Protein AF-A0A0B7MIG1-F1 (afdb_monomer)

Secondary structure (DSSP, 8-state):
--PPPEEEEEEE---S--TTS-TTEEEEEEEETTS-EEEEEEEHHHHTT--TT-EEEEEEEE-SSSEEEEEEESS---S-S-TTS------EEEEE--SHHHHHHHHHHHHTT-EEEEE-SSHHHHHHHHHHHHHHHTTTS-HHHHHHHHTTEEEES-GGGGTT-SEEEE---S-HHHHHHHHHHHHHH-SSPEEEE--SSS-HHHHHTTSS-GGGEEE----

Radius of gyration: 19.1 Å; Cα contacts (8 Å, |Δi|>4): 422; chains: 1; bounding box: 36×43×64 Å

Structure (mmCIF, N/CA/C/O backbone):
data_AF-A0A0B7MIG1-F1
#
_entry.id   AF-A0A0B7MIG1-F1
#
loop_
_atom_site.group_PDB
_atom_site.id
_atom_site.type_symbol
_atom_site.label_atom_id
_atom_site.label_alt_id
_atom_site.label_comp_id
_atom_site.label_asym_id
_atom_site.label_entity_id
_atom_site.label_seq_id
_atom_site.pdbx_PDB_ins_code
_atom_site.Cartn_x
_atom_site.Cartn_y
_atom_site.Cartn_z
_atom_site.occupancy
_atom_site.B_iso_or_equiv
_atom_site.auth_seq_id
_atom_site.auth_comp_id
_atom_site.auth_asym_id
_atom_site.auth_atom_id
_atom_site.pdbx_PDB_model_num
ATOM 1 N N . MET A 1 1 ? 4.142 -16.518 39.815 1.00 41.78 1 MET A N 1
ATOM 2 C CA . MET A 1 1 ? 3.673 -15.418 38.949 1.00 41.78 1 MET A CA 1
ATOM 3 C C . MET A 1 1 ? 2.685 -16.019 37.977 1.00 41.78 1 MET A C 1
ATOM 5 O O . MET A 1 1 ? 3.054 -16.952 37.278 1.00 41.78 1 MET A O 1
ATOM 9 N N . THR A 1 2 ? 1.433 -15.579 38.005 1.00 41.66 2 THR A N 1
ATOM 10 C CA . THR A 1 2 ? 0.408 -16.024 37.056 1.00 41.66 2 THR A CA 1
ATOM 11 C C . THR A 1 2 ? 0.762 -15.415 35.704 1.00 41.66 2 THR A C 1
ATOM 13 O O . THR A 1 2 ? 0.744 -14.193 35.565 1.00 41.66 2 THR A O 1
ATOM 16 N N . TYR A 1 3 ? 1.194 -16.232 34.745 1.00 52.38 3 TYR A N 1
ATOM 17 C CA . TYR A 1 3 ? 1.408 -15.756 33.383 1.00 52.38 3 TYR A CA 1
ATOM 18 C C . TYR A 1 3 ? 0.041 -15.383 32.809 1.00 52.38 3 TYR A C 1
ATOM 20 O O . TYR A 1 3 ? -0.883 -16.191 32.861 1.00 52.38 3 TYR A O 1
ATOM 28 N N . LEU A 1 4 ? -0.103 -14.150 32.323 1.00 63.88 4 LEU A N 1
ATOM 29 C CA . LEU A 1 4 ? -1.275 -13.775 31.536 1.00 63.88 4 LEU A CA 1
ATOM 30 C C . LEU A 1 4 ? -1.267 -14.627 30.263 1.00 63.88 4 LEU A C 1
ATOM 32 O O . LEU A 1 4 ? -0.230 -14.713 29.599 1.00 63.88 4 LEU A O 1
ATOM 36 N N . SER A 1 5 ? -2.395 -15.263 29.960 1.00 77.94 5 SER A N 1
ATOM 37 C CA . SER A 1 5 ? -2.612 -15.904 28.667 1.00 77.94 5 SER A CA 1
ATOM 38 C C . SER A 1 5 ? -2.832 -14.813 27.625 1.00 77.94 5 SER A C 1
ATOM 40 O O . SER A 1 5 ? -3.540 -13.837 27.885 1.00 77.94 5 SER A O 1
ATOM 42 N N . TRP A 1 6 ? -2.182 -14.952 26.472 1.00 84.19 6 TRP A N 1
ATOM 43 C CA . TRP A 1 6 ? -2.303 -14.032 25.347 1.00 84.19 6 TRP A CA 1
ATOM 44 C C . TRP A 1 6 ? -2.820 -14.783 24.132 1.00 84.19 6 TRP A C 1
ATOM 46 O O . TRP A 1 6 ? -2.397 -15.904 23.870 1.00 84.19 6 TRP A O 1
ATOM 56 N N . LYS A 1 7 ? -3.683 -14.144 23.354 1.00 84.06 7 LYS A N 1
ATOM 57 C CA . LYS A 1 7 ? -4.227 -14.656 22.103 1.00 84.06 7 LYS A CA 1
ATOM 58 C C . LYS A 1 7 ? -3.750 -13.786 20.953 1.00 84.06 7 LYS A C 1
ATOM 60 O O . LYS A 1 7 ? -3.909 -12.568 20.997 1.00 84.06 7 LYS A O 1
ATOM 65 N N . LEU A 1 8 ? -3.173 -14.390 19.920 1.00 75.19 8 LEU A N 1
ATOM 66 C CA . LEU A 1 8 ? -2.775 -13.667 18.717 1.00 75.19 8 LEU A CA 1
ATOM 67 C C . LEU A 1 8 ? -4.024 -13.260 17.930 1.00 75.19 8 LEU A C 1
ATOM 69 O O . LEU A 1 8 ? -4.787 -14.125 17.515 1.00 75.19 8 LEU A O 1
ATOM 73 N N . ILE A 1 9 ? -4.243 -11.967 17.712 1.00 71.38 9 ILE A N 1
ATOM 74 C CA . ILE A 1 9 ? -5.429 -11.462 16.999 1.00 71.38 9 ILE A CA 1
ATOM 75 C C . ILE A 1 9 ? -5.116 -11.006 15.569 1.00 71.38 9 ILE A C 1
ATOM 77 O O . ILE A 1 9 ? -6.018 -10.944 14.738 1.00 71.38 9 ILE A O 1
ATOM 81 N N . SER A 1 10 ? -3.848 -10.734 15.253 1.00 60.59 10 SER A N 1
ATOM 82 C CA . SER A 1 10 ? -3.373 -10.490 13.885 1.00 60.59 10 SER A CA 1
ATOM 83 C C . SER A 1 10 ? -1.852 -10.621 13.796 1.00 60.59 10 SER A C 1
ATOM 85 O O . SER A 1 10 ? -1.153 -10.439 14.793 1.00 60.59 10 SER A O 1
ATOM 87 N N . TYR A 1 11 ? -1.321 -10.912 12.606 1.00 57.50 11 TYR A N 1
ATOM 88 C CA . TYR A 1 11 ? 0.100 -10.745 12.296 1.00 57.50 11 TYR A CA 1
ATOM 89 C C . TYR A 1 11 ? 0.320 -10.511 10.798 1.00 57.50 11 TYR A C 1
ATOM 91 O O . TYR A 1 11 ? -0.517 -10.869 9.975 1.00 57.50 11 TYR A O 1
ATOM 99 N N . SER A 1 12 ? 1.431 -9.861 10.457 1.00 53.19 12 SER A N 1
ATOM 100 C CA . SER A 1 12 ? 1.825 -9.523 9.090 1.00 53.19 12 SER A CA 1
ATOM 101 C C . SER A 1 12 ? 3.299 -9.852 8.888 1.00 53.19 12 SER A C 1
ATOM 103 O O . SER A 1 12 ? 4.151 -9.527 9.725 1.00 53.19 12 SER A O 1
ATOM 105 N N . TYR A 1 13 ? 3.610 -10.483 7.758 1.00 53.25 13 TYR A N 1
ATOM 106 C CA . TYR A 1 13 ? 4.983 -10.616 7.299 1.00 53.25 13 TYR A CA 1
ATOM 107 C C . TYR A 1 13 ? 5.453 -9.226 6.889 1.00 53.25 13 TYR A C 1
ATOM 109 O O . TYR A 1 13 ? 5.135 -8.741 5.806 1.00 53.25 13 TYR A O 1
ATOM 117 N N . VAL A 1 14 ? 6.201 -8.570 7.773 1.00 47.78 14 VAL A N 1
ATOM 118 C CA . VAL A 1 14 ? 6.925 -7.349 7.426 1.00 47.78 14 VAL A CA 1
ATOM 119 C C . VAL A 1 14 ? 7.972 -7.741 6.387 1.00 47.78 14 VAL A C 1
ATOM 121 O O . VAL A 1 14 ? 9.050 -8.245 6.701 1.00 47.78 14 VAL A O 1
ATOM 124 N N . GLY A 1 15 ? 7.598 -7.618 5.119 1.00 36.94 15 GLY A N 1
ATOM 125 C CA . GLY A 1 15 ? 8.456 -7.911 3.990 1.00 36.94 15 GLY A CA 1
ATOM 126 C C . GLY A 1 15 ? 9.412 -6.752 3.769 1.00 36.94 15 GLY A C 1
ATOM 127 O O . GLY A 1 15 ? 9.075 -5.867 3.002 1.00 36.94 15 GLY A O 1
ATOM 128 N N . VAL A 1 16 ? 10.560 -6.761 4.458 1.00 31.34 16 VAL A N 1
ATOM 129 C CA . VAL A 1 16 ? 11.925 -6.458 3.962 1.00 31.34 16 VAL A CA 1
ATOM 130 C C . VAL A 1 16 ? 12.889 -6.428 5.185 1.00 31.34 16 VAL A C 1
ATOM 132 O O . VAL A 1 16 ? 12.511 -5.974 6.263 1.00 31.34 16 VAL A O 1
ATOM 135 N N . PRO A 1 17 ? 14.136 -6.936 5.085 1.00 29.16 17 PRO A N 1
ATOM 136 C CA . PRO A 1 17 ? 15.123 -6.899 6.171 1.00 29.16 17 PRO A CA 1
ATOM 137 C C . PRO A 1 17 ? 15.515 -5.468 6.571 1.00 29.16 17 PRO A C 1
ATOM 139 O O . PRO A 1 17 ? 16.230 -4.802 5.824 1.00 29.16 17 PRO A O 1
ATOM 142 N N . LEU A 1 18 ? 15.166 -5.004 7.773 1.00 27.66 18 LEU A N 1
ATOM 143 C CA . LEU A 1 18 ? 15.829 -3.833 8.356 1.00 27.66 18 LEU A CA 1
ATOM 144 C C . LEU A 1 18 ? 16.930 -4.263 9.298 1.00 27.66 18 LEU A C 1
ATOM 146 O O . LEU A 1 18 ? 16.629 -4.760 10.368 1.00 27.66 18 LEU A O 1
ATOM 150 N N . LYS A 1 19 ? 18.191 -3.918 9.044 1.00 27.00 19 LYS A N 1
ATOM 151 C CA . LYS A 1 19 ? 19.129 -3.811 10.174 1.00 27.00 19 LYS A CA 1
ATOM 152 C C . LYS A 1 19 ? 18.739 -2.595 11.037 1.00 27.00 19 LYS A C 1
ATOM 154 O O . LYS A 1 19 ? 18.487 -1.530 10.477 1.00 27.00 19 LYS A O 1
ATOM 159 N N . PRO A 1 20 ? 18.693 -2.717 12.380 1.00 32.00 20 PRO A N 1
ATOM 160 C CA . PRO A 1 20 ? 19.222 -3.814 13.198 1.00 32.00 20 PRO A CA 1
ATOM 161 C C . PRO A 1 20 ? 18.183 -4.890 13.581 1.00 32.00 20 PRO A C 1
ATOM 163 O O . PRO A 1 20 ? 18.478 -5.739 14.416 1.00 32.00 20 PRO A O 1
ATOM 166 N N . PHE A 1 21 ? 16.975 -4.855 13.022 1.00 37.38 21 PHE A N 1
ATOM 167 C CA . PHE A 1 21 ? 15.905 -5.814 13.285 1.00 37.38 21 PHE A CA 1
ATOM 168 C C . PHE A 1 21 ? 16.152 -7.138 12.547 1.00 37.38 21 PHE A C 1
ATOM 170 O O . PHE A 1 21 ? 16.199 -7.241 11.324 1.00 37.38 21 PHE A O 1
ATOM 177 N N . ASN A 1 22 ? 16.381 -8.177 13.338 1.00 37.97 22 ASN A N 1
ATOM 178 C CA . ASN A 1 22 ? 16.709 -9.504 12.851 1.00 37.97 22 ASN A CA 1
ATOM 179 C C . ASN A 1 22 ? 15.585 -10.027 11.930 1.00 37.97 22 ASN A C 1
ATOM 181 O O . ASN A 1 22 ? 14.417 -9.996 12.310 1.00 37.97 22 ASN A O 1
ATOM 185 N N . THR A 1 23 ? 15.929 -10.541 10.745 1.00 48.03 23 THR A N 1
ATOM 186 C CA . THR A 1 23 ? 15.020 -11.104 9.711 1.00 48.03 23 THR A CA 1
ATOM 187 C C . THR A 1 23 ? 14.229 -12.338 10.157 1.00 48.03 23 THR A C 1
ATOM 189 O O . THR A 1 23 ? 13.547 -12.987 9.364 1.00 48.03 23 THR A O 1
ATOM 192 N N . GLU A 1 24 ? 14.366 -12.690 11.427 1.00 55.34 24 GLU A N 1
ATOM 193 C CA . GLU A 1 24 ? 13.816 -13.862 12.081 1.00 55.34 24 GLU A CA 1
ATOM 194 C C . GLU A 1 24 ? 12.461 -13.594 12.734 1.00 55.34 24 GLU A C 1
ATOM 196 O O . GLU A 1 24 ? 11.999 -14.473 13.445 1.00 55.34 24 GLU A O 1
ATOM 201 N N . TYR A 1 25 ? 11.824 -12.430 12.543 1.00 59.75 25 TYR A N 1
ATOM 202 C CA . TYR A 1 25 ? 10.573 -12.086 13.233 1.00 59.75 25 TYR A CA 1
ATOM 203 C C . TYR A 1 25 ? 9.520 -11.438 12.316 1.00 59.75 25 TYR A C 1
ATOM 205 O O . TYR A 1 25 ? 9.859 -10.682 11.409 1.00 59.75 25 TYR A O 1
ATOM 213 N N . VAL A 1 26 ? 8.239 -11.713 12.583 1.00 68.44 26 VAL A N 1
ATOM 214 C CA . VAL A 1 26 ? 7.056 -11.027 12.029 1.00 68.44 26 VAL A CA 1
ATOM 215 C C . VAL A 1 26 ? 6.379 -10.191 13.119 1.00 68.44 26 VAL A C 1
ATOM 217 O O . VAL A 1 26 ? 6.518 -10.498 14.306 1.00 68.44 26 VAL A O 1
ATOM 220 N N . LEU A 1 27 ? 5.646 -9.142 12.736 1.00 65.50 27 LEU A N 1
ATOM 221 C CA . LEU A 1 27 ? 4.901 -8.307 13.684 1.00 65.50 27 LEU A CA 1
ATOM 222 C C . LEU A 1 27 ? 3.455 -8.779 13.791 1.00 65.50 27 LEU A C 1
ATOM 224 O O . LEU A 1 27 ? 2.808 -9.035 12.780 1.00 65.50 27 LEU A O 1
ATOM 228 N N . GLY A 1 28 ? 2.939 -8.837 15.013 1.00 69.00 28 GLY A N 1
ATOM 229 C CA . GLY A 1 28 ? 1.540 -9.129 15.284 1.00 69.00 28 GLY A CA 1
ATOM 230 C C . GLY A 1 28 ? 0.984 -8.348 16.461 1.00 69.00 28 GLY A C 1
ATOM 231 O O . GLY A 1 28 ? 1.692 -7.581 17.115 1.00 69.00 28 GLY A O 1
ATOM 232 N N . ILE A 1 29 ? -0.301 -8.545 16.720 1.00 74.25 29 ILE A N 1
ATOM 233 C CA . ILE A 1 29 ? -1.005 -8.006 17.879 1.00 74.25 29 ILE A CA 1
ATOM 234 C C . ILE A 1 29 ? -1.515 -9.185 18.695 1.00 74.25 29 ILE A C 1
ATOM 236 O O . ILE A 1 29 ? -2.165 -10.079 18.151 1.00 74.25 29 ILE A O 1
ATOM 240 N N . ALA A 1 30 ? -1.228 -9.180 19.994 1.00 72.94 30 ALA A N 1
ATOM 241 C CA . ALA A 1 30 ? -1.772 -10.147 20.936 1.00 72.94 30 ALA A CA 1
ATOM 242 C C . ALA A 1 30 ? -2.637 -9.443 21.982 1.00 72.94 30 ALA A C 1
ATOM 244 O O . ALA A 1 30 ? -2.288 -8.356 22.444 1.00 72.94 30 ALA A O 1
ATOM 245 N N . GLU A 1 31 ? -3.734 -10.082 22.371 1.00 78.12 31 GLU A N 1
ATOM 246 C CA . GLU A 1 31 ? -4.661 -9.608 23.397 1.00 78.12 31 GLU A CA 1
ATOM 247 C C . GLU A 1 31 ? -4.676 -10.572 24.584 1.00 78.12 31 GLU A C 1
ATOM 249 O O . GLU A 1 31 ? -4.659 -11.785 24.388 1.00 78.12 31 GLU A O 1
ATOM 254 N N . ASN A 1 32 ? -4.674 -10.060 25.813 1.00 84.75 32 ASN A N 1
ATOM 255 C CA . ASN A 1 32 ? -4.816 -10.899 27.003 1.00 84.75 32 ASN A CA 1
ATOM 256 C C . ASN A 1 32 ? -6.277 -11.043 27.447 1.00 84.75 32 ASN A C 1
ATOM 258 O O . ASN A 1 32 ? -7.153 -10.297 27.019 1.00 84.75 32 ASN A O 1
ATOM 262 N N . ASP A 1 33 ? -6.528 -11.947 28.393 1.00 77.56 33 ASP A N 1
ATOM 263 C CA . ASP A 1 33 ? -7.872 -12.207 28.941 1.00 77.56 33 ASP A CA 1
ATOM 264 C C . ASP A 1 33 ? -8.523 -10.988 29.639 1.00 77.56 33 ASP A C 1
ATOM 266 O O . ASP A 1 33 ? -9.685 -11.040 30.041 1.00 77.56 33 ASP A O 1
ATOM 270 N N . GLN A 1 34 ? -7.784 -9.886 29.809 1.00 76.56 34 GLN A N 1
ATOM 271 C CA . GLN A 1 34 ? -8.264 -8.616 30.361 1.00 76.56 34 GLN A CA 1
ATOM 272 C C . GLN A 1 34 ? -8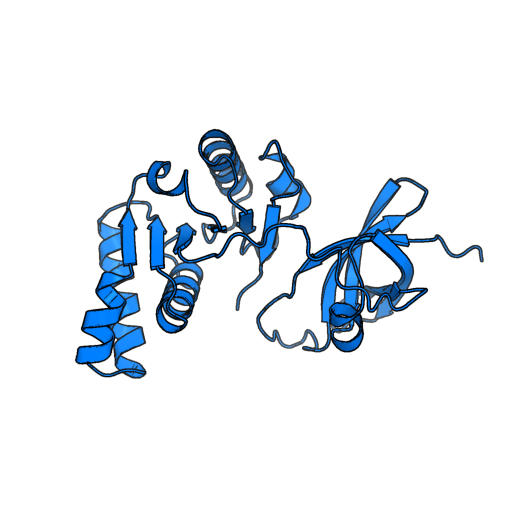.589 -7.580 29.267 1.00 76.56 34 GLN A C 1
ATOM 274 O O . GLN A 1 34 ? -8.878 -6.428 29.590 1.00 76.56 34 GLN A O 1
ATOM 279 N N . GLY A 1 35 ? -8.530 -7.963 27.985 1.00 69.81 35 GLY A N 1
ATOM 280 C CA . GLY A 1 35 ? -8.797 -7.090 26.839 1.00 69.81 35 GLY A CA 1
ATOM 281 C C . GLY A 1 35 ? -7.669 -6.102 26.528 1.00 69.81 35 GLY A C 1
ATOM 282 O O . GLY A 1 35 ? -7.886 -5.111 25.833 1.00 69.81 35 GLY A O 1
ATOM 283 N N . GLN A 1 36 ? -6.462 -6.312 27.066 1.00 69.50 36 GLN A N 1
ATOM 284 C CA . GLN A 1 36 ? -5.311 -5.470 26.739 1.00 69.50 36 GLN A CA 1
ATOM 285 C C . GLN A 1 36 ? -4.629 -6.001 25.483 1.00 69.50 36 GLN A C 1
ATOM 287 O O . GLN A 1 36 ? -4.155 -7.134 25.478 1.00 69.50 36 GLN A O 1
ATOM 292 N N . SER A 1 37 ? -4.524 -5.158 24.458 1.00 69.62 37 SER A N 1
ATOM 293 C CA . SER A 1 37 ? -3.808 -5.454 23.215 1.00 69.62 37 SER A CA 1
ATOM 294 C C . SER A 1 37 ? -2.393 -4.868 23.226 1.00 69.62 37 SER A C 1
ATOM 296 O O . SER A 1 37 ? -2.197 -3.709 23.597 1.00 69.62 37 SER A O 1
ATOM 298 N N . ILE A 1 38 ? -1.404 -5.645 22.780 1.00 67.38 38 ILE A N 1
ATOM 299 C CA . ILE A 1 38 ? -0.008 -5.208 22.632 1.00 67.38 38 ILE A CA 1
ATOM 300 C C . ILE A 1 38 ? 0.580 -5.658 21.295 1.00 67.38 38 ILE A C 1
ATOM 302 O O . ILE A 1 38 ? 0.227 -6.710 20.763 1.00 67.38 38 ILE A O 1
ATOM 306 N N . VAL A 1 39 ? 1.531 -4.879 20.778 1.00 69.31 39 VAL A N 1
ATOM 307 C CA . VAL A 1 39 ? 2.358 -5.297 19.639 1.00 69.31 39 VAL A CA 1
ATOM 308 C C . VAL A 1 39 ? 3.330 -6.370 20.109 1.00 69.31 39 VAL A C 1
ATOM 310 O O . VAL A 1 39 ? 4.008 -6.187 21.126 1.00 69.31 39 VAL A O 1
ATOM 313 N N . VAL A 1 40 ? 3.410 -7.459 19.351 1.00 68.69 40 VAL A N 1
ATOM 314 C CA . VAL A 1 40 ? 4.309 -8.586 19.582 1.00 68.69 40 VAL A CA 1
ATOM 315 C C . VAL A 1 40 ? 5.160 -8.875 18.351 1.00 68.69 40 VAL A C 1
ATOM 317 O O . VAL A 1 40 ? 4.757 -8.640 17.215 1.00 68.69 40 VAL A O 1
ATOM 320 N N . GLN A 1 41 ? 6.351 -9.407 18.585 1.00 75.38 41 GLN A N 1
ATOM 321 C CA . GLN A 1 41 ? 7.168 -10.061 17.576 1.00 75.38 41 GLN A CA 1
ATOM 322 C C . GLN A 1 41 ? 6.961 -11.566 17.696 1.00 75.38 41 GLN A C 1
ATOM 324 O O . GLN A 1 41 ? 6.927 -12.098 18.802 1.00 75.38 41 GLN A O 1
ATOM 329 N N . ILE A 1 42 ? 6.841 -12.254 16.569 1.00 75.06 42 ILE A N 1
ATOM 330 C CA . ILE A 1 42 ? 6.750 -13.714 16.499 1.00 75.06 42 ILE A CA 1
ATOM 331 C C . ILE A 1 42 ? 7.929 -14.187 15.669 1.00 75.06 42 ILE A C 1
ATOM 333 O O . ILE A 1 42 ? 8.180 -13.626 14.606 1.00 75.06 42 ILE A O 1
ATOM 337 N N . ARG A 1 43 ? 8.652 -15.216 16.113 1.00 71.81 43 ARG A N 1
ATOM 338 C CA . ARG A 1 43 ? 9.737 -15.758 15.293 1.00 71.81 43 ARG A CA 1
ATOM 339 C C . ARG A 1 43 ? 9.198 -16.312 13.974 1.00 71.81 43 ARG A C 1
ATOM 341 O O . ARG A 1 43 ? 8.185 -16.998 13.958 1.00 71.81 43 ARG A O 1
ATOM 348 N N . LYS A 1 44 ? 9.881 -16.047 12.869 1.00 67.00 44 LYS A N 1
ATOM 349 C CA . LYS A 1 44 ? 9.470 -16.410 11.513 1.00 67.00 44 LYS A CA 1
ATOM 350 C C . LYS A 1 44 ? 9.289 -17.923 11.345 1.00 67.00 44 LYS A C 1
ATOM 352 O O . LYS A 1 44 ? 8.321 -18.341 10.731 1.00 67.00 44 LYS A O 1
ATOM 357 N N . ASP A 1 45 ? 10.139 -18.738 11.972 1.00 66.50 45 ASP A N 1
ATOM 358 C CA . ASP A 1 45 ? 10.021 -20.207 11.994 1.00 66.50 45 ASP A CA 1
ATOM 359 C C . ASP A 1 45 ? 8.790 -20.728 12.760 1.00 66.50 45 ASP A C 1
ATOM 361 O O . ASP A 1 45 ? 8.417 -21.897 12.610 1.00 66.50 45 ASP A O 1
ATOM 365 N N . HIS A 1 46 ? 8.156 -19.869 13.564 1.00 68.88 46 HIS A N 1
ATOM 366 C CA . HIS A 1 46 ? 6.878 -20.123 14.228 1.00 68.88 46 HIS A CA 1
ATOM 367 C C . HIS A 1 46 ? 5.704 -19.436 13.517 1.00 68.88 46 HIS A C 1
ATOM 369 O O . HIS A 1 46 ? 4.612 -19.985 13.515 1.00 68.88 46 HIS A O 1
ATOM 375 N N . ALA A 1 47 ? 5.916 -18.271 12.896 1.00 65.25 47 ALA A N 1
ATOM 376 C CA . ALA A 1 47 ? 4.893 -17.501 12.184 1.00 65.25 47 ALA A CA 1
ATOM 377 C C . ALA A 1 47 ? 4.203 -18.301 11.070 1.00 65.25 47 ALA A C 1
ATOM 379 O O . ALA A 1 47 ? 3.000 -18.171 10.870 1.00 65.25 47 ALA A O 1
ATOM 380 N N . ASP A 1 48 ? 4.963 -19.166 10.394 1.00 62.72 48 ASP A N 1
ATOM 381 C CA . ASP A 1 48 ? 4.459 -20.057 9.341 1.00 62.72 48 ASP A CA 1
ATOM 382 C C . ASP A 1 48 ? 3.601 -21.220 9.889 1.00 62.72 48 ASP A C 1
ATOM 384 O O . ASP A 1 48 ? 3.047 -21.998 9.117 1.00 62.72 48 ASP A O 1
ATOM 388 N N . LYS A 1 49 ? 3.527 -21.384 11.217 1.00 66.81 49 LYS A N 1
ATOM 389 C CA . LYS A 1 49 ? 2.936 -22.541 11.917 1.00 66.81 49 LYS A CA 1
ATOM 390 C C . LYS A 1 49 ? 1.971 -22.131 13.033 1.00 66.81 49 LYS A C 1
ATOM 392 O O . LYS A 1 49 ? 1.805 -22.873 14.003 1.00 66.81 49 LYS A O 1
ATOM 397 N N . ILE A 1 50 ? 1.432 -20.917 12.961 1.00 68.94 50 ILE A N 1
ATOM 398 C CA . ILE A 1 50 ? 0.443 -20.423 13.915 1.00 68.94 50 ILE A CA 1
ATOM 399 C C . ILE A 1 50 ? -0.689 -19.729 13.171 1.00 68.94 50 ILE A C 1
ATOM 401 O O . ILE A 1 50 ? -0.464 -19.021 12.194 1.00 68.94 50 ILE A O 1
ATOM 405 N N . SER A 1 51 ? -1.907 -19.912 13.658 1.00 64.88 51 SER A N 1
ATOM 406 C CA . SER A 1 51 ? -3.110 -19.269 13.147 1.00 64.88 51 SER A CA 1
ATOM 407 C C . SER A 1 51 ? -3.470 -18.040 13.993 1.00 64.88 51 SER A C 1
ATOM 409 O O . SER A 1 51 ? -3.111 -17.925 15.172 1.00 64.88 51 SER A O 1
ATOM 411 N N . VAL A 1 52 ? -4.200 -17.089 13.401 1.00 67.19 52 VAL A N 1
ATOM 412 C CA . VAL A 1 52 ? -4.879 -16.055 14.195 1.00 67.19 52 VAL A CA 1
ATOM 413 C C . VAL A 1 52 ? -5.857 -16.757 15.133 1.00 67.19 52 VAL A C 1
ATOM 415 O O . VAL A 1 52 ? -6.669 -17.573 14.712 1.00 67.19 52 VAL A O 1
ATOM 418 N N . GLY A 1 53 ? -5.776 -16.426 16.414 1.00 66.62 53 GLY A N 1
ATOM 419 C CA . GLY A 1 53 ? -6.510 -17.073 17.487 1.00 66.62 53 GLY A CA 1
ATOM 420 C C . GLY A 1 53 ? -5.671 -18.024 18.334 1.00 66.62 53 GLY A C 1
ATOM 421 O O . GLY A 1 53 ? -6.165 -18.449 19.378 1.00 66.62 53 GLY A O 1
ATOM 422 N N . ALA A 1 54 ? -4.420 -18.300 17.947 1.00 78.56 54 ALA A N 1
ATOM 423 C CA . ALA A 1 54 ? -3.499 -19.097 18.745 1.00 78.56 54 ALA A CA 1
ATOM 424 C C . ALA A 1 54 ? -3.247 -18.453 20.117 1.00 78.56 54 ALA A C 1
ATOM 426 O O . ALA A 1 54 ? -2.931 -17.262 20.219 1.00 78.56 54 ALA A O 1
ATOM 427 N N . SER A 1 55 ? -3.363 -19.263 21.168 1.00 83.94 55 SER A N 1
ATOM 428 C CA . SER A 1 55 ? -2.970 -18.881 22.522 1.00 83.94 55 SER A CA 1
ATOM 429 C C . SER A 1 55 ? -1.458 -19.004 22.699 1.00 83.94 55 SER A C 1
ATOM 431 O O . SER A 1 55 ? -0.776 -19.785 22.030 1.00 83.94 55 SER A O 1
ATOM 433 N N . GLY A 1 56 ? -0.911 -18.218 23.613 1.00 86.44 56 GLY A N 1
ATOM 434 C CA . GLY A 1 56 ? 0.508 -18.205 23.888 1.00 86.44 56 GLY A CA 1
ATOM 435 C C . GLY A 1 56 ? 0.873 -17.337 25.075 1.00 86.44 56 GLY A C 1
ATOM 436 O O . GLY A 1 56 ? 0.037 -16.837 25.828 1.00 86.44 56 GLY A O 1
ATOM 437 N N . SER A 1 57 ? 2.176 -17.176 25.235 1.00 85.44 57 SER A N 1
ATOM 438 C CA . SER A 1 57 ? 2.769 -16.313 26.244 1.00 85.44 57 SER A CA 1
ATOM 439 C C . SER A 1 57 ? 3.459 -15.142 25.570 1.00 85.44 57 SER A C 1
ATOM 441 O O . SER A 1 57 ? 4.028 -15.282 24.487 1.00 85.44 57 SER A O 1
ATOM 443 N N . VAL A 1 58 ? 3.437 -13.990 26.233 1.00 82.50 58 VAL A N 1
ATOM 444 C CA . VAL A 1 58 ? 4.264 -12.853 25.845 1.00 82.50 58 VAL A CA 1
ATOM 445 C C . VAL A 1 58 ? 5.355 -12.654 26.880 1.00 82.50 58 VAL A C 1
ATOM 447 O O . VAL A 1 58 ? 5.079 -12.495 28.070 1.00 82.50 58 VAL A O 1
ATOM 450 N N . GLN A 1 59 ? 6.600 -12.633 26.413 1.00 82.38 59 GLN A N 1
ATOM 451 C CA . GLN A 1 59 ? 7.761 -12.309 27.226 1.00 82.38 59 GLN A CA 1
ATOM 452 C C . GLN A 1 59 ? 8.383 -11.002 26.751 1.00 82.38 59 GLN A C 1
ATOM 454 O O . GLN A 1 59 ? 8.676 -10.829 25.571 1.00 82.38 59 GLN A O 1
ATOM 459 N N . GLN A 1 60 ? 8.656 -10.098 27.688 1.00 77.88 60 GLN A N 1
ATOM 460 C CA . GLN A 1 60 ? 9.452 -8.920 27.386 1.00 77.88 60 GLN A CA 1
ATOM 461 C C . GLN A 1 60 ? 10.940 -9.300 27.356 1.00 77.88 60 GLN A C 1
ATOM 463 O O . GLN A 1 60 ? 11.496 -9.724 28.371 1.00 77.88 60 GLN A O 1
ATOM 468 N N . VAL A 1 61 ? 11.586 -9.149 26.201 1.00 72.62 61 VAL A N 1
ATOM 469 C CA . VAL A 1 61 ? 13.015 -9.439 25.999 1.00 72.62 61 VAL A CA 1
ATOM 470 C C . VAL A 1 61 ? 13.764 -8.177 25.573 1.00 72.62 61 VAL A C 1
ATOM 472 O O . VAL A 1 61 ? 13.160 -7.208 25.115 1.00 72.62 61 VAL A O 1
ATOM 475 N N . ASN A 1 62 ? 15.086 -8.160 25.741 1.00 65.69 62 ASN A N 1
ATOM 476 C CA . ASN A 1 62 ? 15.908 -7.035 25.295 1.00 65.69 62 ASN A CA 1
ATOM 477 C C . ASN A 1 62 ? 16.091 -7.107 23.774 1.00 65.69 62 ASN A C 1
ATOM 479 O O . ASN A 1 62 ? 16.674 -8.064 23.269 1.00 65.69 62 ASN A O 1
ATOM 483 N N . GLY A 1 63 ? 15.589 -6.107 23.055 1.00 54.34 63 GLY A N 1
ATOM 484 C CA . GLY A 1 63 ? 15.852 -5.918 21.633 1.00 54.34 63 GLY A CA 1
ATOM 485 C C . GLY A 1 63 ? 17.088 -5.042 21.375 1.00 54.34 63 GLY A C 1
ATOM 486 O O . GLY A 1 63 ? 17.733 -4.575 22.314 1.00 54.34 63 GLY A O 1
ATOM 487 N N . PRO A 1 64 ? 17.422 -4.778 20.096 1.00 44.16 64 PRO A N 1
ATOM 488 C CA . PRO A 1 64 ? 18.624 -4.026 19.708 1.00 44.16 64 PRO A CA 1
ATOM 489 C C . PRO A 1 64 ? 18.665 -2.562 20.173 1.00 44.16 64 PRO A C 1
ATOM 491 O O . PRO A 1 64 ? 19.737 -1.962 20.204 1.00 44.16 64 PRO A O 1
ATOM 494 N N . LYS A 1 65 ? 17.502 -1.970 20.470 1.00 42.00 65 LYS A N 1
ATOM 495 C CA . LYS A 1 65 ? 17.363 -0.581 20.938 1.00 42.00 65 LYS A CA 1
ATOM 496 C C . LYS A 1 65 ? 16.508 -0.479 22.198 1.00 42.00 65 LYS A C 1
ATOM 498 O O . LYS A 1 65 ? 16.885 0.238 23.112 1.00 42.00 65 LYS A O 1
ATOM 503 N N . ASP A 1 66 ? 15.425 -1.252 22.256 1.00 52.91 66 ASP A N 1
ATOM 504 C CA . ASP A 1 66 ? 14.453 -1.231 23.347 1.00 52.91 66 ASP A CA 1
ATOM 505 C C . ASP A 1 66 ? 13.985 -2.639 23.707 1.00 52.91 66 ASP A C 1
ATOM 507 O O . ASP A 1 66 ? 14.267 -3.617 23.008 1.00 52.91 66 ASP A O 1
ATOM 511 N N . LYS A 1 67 ? 13.231 -2.743 24.800 1.00 61.34 67 LYS A N 1
ATOM 512 C CA . LYS A 1 67 ? 12.533 -3.977 25.149 1.00 61.34 67 LYS A CA 1
ATOM 513 C C . LYS A 1 67 ? 11.427 -4.276 24.134 1.00 61.34 67 LYS A C 1
ATOM 515 O O . LYS A 1 67 ? 10.648 -3.393 23.790 1.00 61.34 67 LYS A O 1
ATOM 520 N N . ILE A 1 68 ? 11.327 -5.530 23.708 1.00 63.38 68 ILE A N 1
ATOM 521 C CA . ILE A 1 68 ? 10.314 -6.012 22.762 1.00 63.38 68 ILE A CA 1
ATOM 522 C C . ILE A 1 68 ? 9.454 -7.093 23.415 1.00 63.38 68 ILE A C 1
ATOM 524 O O . ILE A 1 68 ? 9.913 -7.804 24.308 1.00 63.38 68 ILE A O 1
ATOM 528 N N . ASN A 1 69 ? 8.215 -7.228 22.956 1.00 72.38 69 ASN A N 1
ATOM 529 C CA . ASN A 1 69 ? 7.303 -8.279 23.392 1.00 72.38 69 ASN A CA 1
ATOM 530 C C . ASN A 1 69 ? 7.413 -9.459 22.426 1.00 72.38 69 ASN A C 1
ATOM 532 O O . ASN A 1 69 ? 6.987 -9.353 21.281 1.00 72.38 69 ASN A O 1
ATOM 536 N N . LEU A 1 70 ? 7.994 -10.569 22.863 1.00 77.69 70 LEU A N 1
ATOM 537 C CA . LEU A 1 70 ? 8.086 -11.796 22.082 1.00 77.69 70 LEU A CA 1
ATOM 538 C C . LEU A 1 70 ? 6.876 -12.680 22.386 1.00 77.69 70 LEU A C 1
ATOM 540 O O . LEU A 1 70 ? 6.683 -13.068 23.538 1.00 77.69 70 LEU A O 1
ATOM 544 N N . PHE A 1 71 ? 6.083 -12.997 21.366 1.00 80.25 71 PHE A N 1
ATOM 545 C CA . PHE A 1 71 ? 4.992 -13.959 21.469 1.00 80.25 71 PHE A CA 1
ATOM 546 C C . PHE A 1 71 ? 5.501 -15.368 21.165 1.00 80.25 71 PHE A C 1
ATOM 548 O O . PHE A 1 71 ? 6.050 -15.633 20.092 1.00 80.25 71 PHE A O 1
ATOM 555 N N . THR A 1 72 ? 5.283 -16.271 22.116 1.00 83.56 72 THR A N 1
ATOM 556 C CA . THR A 1 72 ? 5.585 -17.695 21.987 1.00 83.56 72 THR A CA 1
ATOM 557 C C . THR A 1 72 ? 4.271 -18.471 22.059 1.00 83.56 72 THR A C 1
ATOM 559 O O . THR A 1 72 ? 3.629 -18.440 23.116 1.00 83.56 72 THR A O 1
ATOM 562 N N . PRO A 1 73 ? 3.858 -19.156 20.978 1.00 78.56 73 PRO A N 1
ATOM 563 C CA . PRO A 1 73 ? 2.622 -19.935 20.969 1.00 78.56 73 PRO A CA 1
ATOM 564 C C . PRO A 1 73 ? 2.701 -21.093 21.973 1.00 78.56 73 PRO A C 1
ATOM 566 O O . PRO A 1 73 ? 3.763 -21.696 22.138 1.00 78.56 73 PRO A O 1
ATOM 569 N N . SER A 1 74 ? 1.592 -21.400 22.652 1.00 77.88 74 SER A N 1
ATOM 570 C CA . SER A 1 74 ? 1.511 -22.542 23.578 1.00 77.88 74 SER A CA 1
ATOM 571 C C . SER A 1 74 ? 1.382 -23.877 22.843 1.00 77.88 74 SER A C 1
ATOM 573 O O . SER A 1 74 ? 1.856 -24.894 23.339 1.00 77.88 74 SER A O 1
ATOM 575 N N . GLU A 1 75 ? 0.784 -23.860 21.650 1.00 67.94 75 GLU A N 1
ATOM 576 C CA . GLU A 1 75 ? 0.658 -24.999 20.740 1.00 67.94 75 GLU A CA 1
ATOM 577 C C . GLU A 1 75 ? 0.976 -24.518 19.314 1.00 67.94 75 GLU A C 1
ATOM 579 O O . GLU A 1 75 ? 0.516 -23.453 18.901 1.00 67.94 75 GLU A O 1
ATOM 584 N N . MET A 1 76 ? 1.807 -25.261 18.571 1.00 57.09 76 MET A N 1
ATOM 585 C CA . MET A 1 76 ? 2.019 -24.992 17.144 1.00 57.09 76 MET A CA 1
ATOM 586 C C . MET A 1 76 ? 0.827 -25.551 16.374 1.00 57.09 76 MET A C 1
ATOM 588 O O . MET A 1 76 ? 0.695 -26.766 16.225 1.00 57.09 76 MET A O 1
ATOM 592 N N . ASP A 1 77 ? -0.032 -24.662 15.894 1.00 45.56 77 ASP A N 1
ATOM 593 C CA . ASP A 1 77 ? -1.155 -25.026 15.047 1.00 45.56 77 ASP A CA 1
ATOM 594 C C . ASP A 1 77 ? -0.694 -25.102 13.586 1.00 45.56 77 ASP A C 1
ATOM 596 O O . ASP A 1 77 ? -0.593 -24.104 12.877 1.00 45.56 77 ASP A O 1
ATOM 600 N N . THR A 1 78 ? -0.358 -26.317 13.144 1.00 44.12 78 THR A N 1
ATOM 601 C CA . THR A 1 78 ? -0.031 -26.593 11.731 1.00 44.12 78 THR A CA 1
ATOM 602 C C . THR A 1 78 ? -1.263 -26.658 10.834 1.00 44.12 78 THR A C 1
ATOM 604 O O . THR A 1 78 ? -1.111 -26.798 9.618 1.00 44.12 78 THR A O 1
ATOM 607 N N . SER A 1 79 ? -2.474 -26.566 11.399 1.00 40.81 79 SER A N 1
ATOM 608 C CA . SER A 1 79 ? -3.642 -26.326 10.572 1.00 40.81 79 SER A CA 1
ATOM 609 C C . SER A 1 79 ? -3.544 -24.887 10.074 1.00 40.81 79 SER A C 1
ATOM 611 O O . SER A 1 79 ? -3.600 -23.917 10.828 1.00 40.81 79 SER A O 1
ATOM 613 N N . LEU A 1 80 ? -3.300 -24.747 8.769 1.00 38.00 80 LEU A N 1
ATOM 614 C CA . LEU A 1 80 ? -3.547 -23.480 8.098 1.00 38.00 80 LEU A CA 1
ATOM 615 C C . LEU A 1 80 ? -4.970 -23.051 8.490 1.00 38.00 80 LEU A C 1
ATOM 617 O O . LEU A 1 80 ? -5.852 -23.919 8.481 1.00 38.00 80 LEU A O 1
ATOM 621 N N . PRO A 1 81 ? -5.208 -2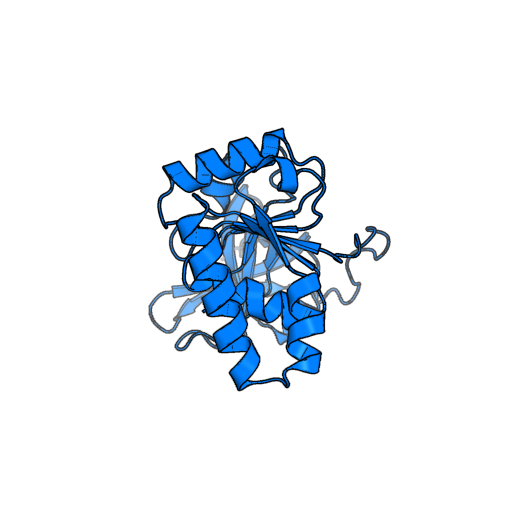1.772 8.848 1.00 36.81 81 PRO A N 1
ATOM 622 C CA . PRO A 1 81 ? -6.557 -21.296 9.128 1.00 36.81 81 PRO A CA 1
ATOM 623 C C . PRO A 1 81 ? -7.472 -21.778 8.006 1.00 36.81 81 PRO A C 1
ATOM 625 O O . PRO A 1 81 ? -7.095 -21.662 6.839 1.00 36.81 81 PRO A O 1
ATOM 628 N N . ASP A 1 82 ? -8.593 -22.394 8.391 1.00 33.31 82 ASP A N 1
ATOM 629 C CA . ASP A 1 82 ? -9.502 -23.152 7.529 1.00 33.31 82 ASP A CA 1
ATOM 630 C C . ASP A 1 82 ? -9.503 -22.598 6.092 1.00 33.31 82 ASP A C 1
ATOM 632 O O . ASP A 1 82 ? -10.010 -21.506 5.823 1.00 33.31 82 ASP A O 1
ATOM 636 N N . SER A 1 83 ? -8.871 -23.331 5.166 1.00 36.78 83 SER A N 1
ATOM 637 C CA . SER A 1 83 ? -8.576 -22.899 3.781 1.00 36.78 83 SER A CA 1
ATOM 638 C C . SER A 1 83 ? -9.811 -22.599 2.912 1.00 36.78 83 SER A C 1
ATOM 640 O O . SER A 1 83 ? -9.692 -22.298 1.728 1.00 36.78 83 SER A O 1
ATOM 642 N N . ASN A 1 84 ? -11.003 -22.662 3.509 1.00 33.59 84 ASN A N 1
ATOM 643 C CA . ASN A 1 84 ? -12.275 -22.255 2.928 1.00 33.59 84 ASN A CA 1
ATOM 644 C C . ASN A 1 84 ? -12.540 -20.745 3.014 1.00 33.59 84 ASN A C 1
ATOM 646 O O . ASN A 1 84 ? -13.591 -20.304 2.550 1.00 33.59 84 ASN A O 1
ATOM 650 N N . VAL A 1 85 ? -11.628 -19.938 3.569 1.00 34.06 85 VAL A N 1
ATOM 651 C CA . VAL A 1 85 ? -11.645 -18.493 3.302 1.00 34.06 85 VAL A CA 1
ATOM 652 C C . VAL A 1 85 ? -11.241 -18.306 1.838 1.00 34.06 85 VAL A C 1
ATOM 654 O O . VAL A 1 85 ? -10.099 -18.617 1.498 1.00 34.06 85 VAL A O 1
ATOM 657 N N . PRO A 1 86 ? -12.128 -17.819 0.950 1.00 33.75 86 PRO A N 1
ATOM 658 C CA . PRO A 1 86 ? -11.767 -17.597 -0.441 1.00 33.75 86 PRO A CA 1
ATOM 659 C C . PRO A 1 86 ? -10.608 -16.601 -0.484 1.00 33.75 86 PRO A C 1
ATOM 661 O O . PRO A 1 86 ? -10.781 -15.426 -0.150 1.00 33.75 86 PRO A O 1
ATOM 664 N N . ILE A 1 87 ? -9.417 -17.061 -0.868 1.00 36.19 87 ILE A N 1
ATOM 665 C CA . ILE A 1 87 ? -8.305 -16.163 -1.164 1.00 36.19 87 ILE A CA 1
ATOM 666 C C . ILE A 1 87 ? -8.715 -15.439 -2.439 1.00 36.19 87 ILE A C 1
ATOM 668 O O . ILE A 1 87 ? -8.714 -16.022 -3.522 1.00 36.19 87 ILE A O 1
ATOM 672 N N . LYS A 1 88 ? -9.146 -14.184 -2.303 1.00 45.72 88 LYS A N 1
ATOM 673 C CA . LYS A 1 88 ? -9.431 -13.343 -3.461 1.00 45.72 88 LYS A CA 1
ATOM 674 C C . LYS A 1 88 ? -8.116 -13.180 -4.214 1.00 45.72 88 LYS A C 1
ATOM 676 O O . LYS A 1 88 ? -7.171 -12.613 -3.672 1.00 45.72 88 LYS A O 1
ATOM 681 N N . GLU A 1 89 ? -8.045 -13.734 -5.419 1.00 54.44 89 GLU A N 1
ATOM 682 C CA . GLU A 1 89 ? -6.864 -13.630 -6.268 1.00 54.44 89 GLU A CA 1
ATOM 683 C C . GLU A 1 89 ? -6.555 -12.147 -6.500 1.00 54.44 89 GLU A C 1
ATOM 685 O O . GLU A 1 89 ? -7.406 -11.365 -6.936 1.00 54.44 89 GLU A O 1
ATOM 690 N N . ILE A 1 90 ? -5.356 -11.728 -6.100 1.00 69.81 90 ILE A N 1
ATOM 691 C CA . ILE A 1 90 ? -4.919 -10.342 -6.230 1.00 69.81 90 ILE A CA 1
ATOM 692 C C . ILE A 1 90 ? -4.241 -10.231 -7.588 1.00 69.81 90 ILE A C 1
ATOM 694 O O . ILE A 1 90 ? -3.059 -10.505 -7.711 1.00 69.81 90 ILE A O 1
ATOM 698 N N . GLU A 1 91 ? -4.980 -9.837 -8.619 1.00 77.88 91 GLU A N 1
ATOM 699 C CA . GLU A 1 91 ? -4.386 -9.551 -9.936 1.00 77.88 91 GLU A CA 1
ATOM 700 C C . GLU A 1 91 ? -3.940 -8.089 -10.075 1.00 77.88 91 GLU A C 1
ATOM 702 O O . GLU A 1 91 ? -3.103 -7.752 -10.916 1.00 77.88 91 GLU A O 1
ATOM 707 N N . VAL A 1 92 ? -4.534 -7.202 -9.271 1.00 85.06 92 VAL A N 1
ATOM 708 C CA . VAL A 1 92 ? -4.340 -5.754 -9.339 1.00 85.06 92 VAL A CA 1
ATOM 709 C C . VAL A 1 92 ? -4.147 -5.163 -7.947 1.00 85.06 92 VAL A C 1
ATOM 711 O O . VAL A 1 92 ? -4.875 -5.495 -7.010 1.00 85.06 92 VAL A O 1
ATOM 714 N N . VAL A 1 93 ? -3.172 -4.265 -7.822 1.00 88.00 93 VAL A N 1
ATOM 715 C CA . VAL A 1 93 ? -2.831 -3.571 -6.577 1.00 88.00 93 VAL A CA 1
ATOM 716 C C . VAL A 1 93 ? -2.983 -2.065 -6.773 1.00 88.00 93 VAL A C 1
ATOM 718 O O . VAL A 1 93 ? -2.408 -1.478 -7.690 1.00 88.00 93 VAL A O 1
ATOM 721 N N . GLY A 1 94 ? -3.757 -1.429 -5.898 1.00 96.06 94 GLY A N 1
ATOM 722 C CA . GLY A 1 94 ? -3.815 0.024 -5.784 1.00 96.06 94 GLY A CA 1
ATOM 723 C C . GLY A 1 94 ? -2.641 0.536 -4.962 1.00 96.06 94 GLY A C 1
ATOM 724 O O . GLY A 1 94 ? -2.358 0.003 -3.893 1.00 96.06 94 GLY A O 1
ATOM 725 N N . ILE A 1 95 ? -1.955 1.572 -5.428 1.00 97.69 95 ILE A N 1
ATOM 726 C CA . ILE A 1 95 ? -0.860 2.219 -4.699 1.00 97.69 95 ILE A CA 1
ATOM 727 C C . ILE A 1 95 ? -1.149 3.709 -4.647 1.00 97.69 95 ILE A C 1
ATOM 729 O O . ILE A 1 95 ? -1.392 4.337 -5.676 1.00 97.69 95 ILE A O 1
ATOM 733 N N . ILE A 1 96 ? -1.131 4.280 -3.446 1.00 98.38 96 ILE A N 1
ATOM 734 C CA . ILE A 1 96 ? -1.455 5.689 -3.230 1.00 98.38 96 ILE A CA 1
ATOM 735 C C . ILE A 1 96 ? -0.209 6.427 -2.773 1.00 98.38 96 ILE A C 1
ATOM 737 O O . ILE A 1 96 ? 0.313 6.163 -1.692 1.00 98.38 96 ILE A O 1
ATOM 741 N N . GLY A 1 97 ? 0.233 7.384 -3.583 1.00 97.25 97 GLY A N 1
ATOM 742 C CA . GLY A 1 97 ? 1.437 8.166 -3.338 1.00 97.25 97 GLY A CA 1
ATOM 743 C C . GLY A 1 97 ? 2.526 7.867 -4.362 1.00 97.25 97 GLY A C 1
ATOM 744 O O . GLY A 1 97 ? 2.948 6.731 -4.553 1.00 97.25 97 GLY A O 1
ATOM 745 N N . THR A 1 98 ? 3.023 8.924 -4.997 1.00 97.12 98 THR A N 1
ATOM 746 C CA . THR A 1 98 ? 4.066 8.879 -6.035 1.00 97.12 98 THR A CA 1
ATOM 747 C C . THR A 1 98 ? 5.464 9.196 -5.492 1.00 97.12 98 THR A C 1
ATOM 749 O O . THR A 1 98 ? 6.399 9.435 -6.255 1.00 97.12 98 THR A O 1
ATOM 752 N N . GLY A 1 99 ? 5.625 9.206 -4.164 1.00 94.38 99 GLY A N 1
ATOM 753 C CA . GLY A 1 99 ? 6.925 9.340 -3.507 1.00 94.38 99 GLY A CA 1
ATOM 754 C C . GLY A 1 99 ? 7.796 8.089 -3.669 1.00 94.38 99 GLY A C 1
ATOM 755 O O . GLY A 1 99 ? 7.353 7.059 -4.174 1.00 94.38 99 GLY A O 1
ATOM 756 N N . THR A 1 100 ? 9.041 8.150 -3.190 1.00 90.31 100 THR A N 1
ATOM 757 C CA . THR A 1 100 ? 10.050 7.088 -3.366 1.00 90.31 100 THR A CA 1
ATOM 758 C C . THR A 1 100 ? 9.538 5.679 -3.055 1.00 90.31 100 THR A C 1
ATOM 760 O O . THR A 1 100 ? 9.779 4.772 -3.855 1.00 90.31 100 THR A O 1
ATOM 763 N N . MET A 1 101 ? 8.820 5.516 -1.936 1.00 88.12 101 MET A N 1
ATOM 764 C CA . MET A 1 101 ? 8.277 4.227 -1.492 1.00 88.12 101 MET A CA 1
ATOM 765 C C . MET A 1 101 ? 7.183 3.715 -2.424 1.00 88.12 101 MET A C 1
ATOM 767 O O . MET A 1 101 ? 7.276 2.590 -2.903 1.00 88.12 101 MET A O 1
ATOM 771 N N . GLY A 1 102 ? 6.196 4.557 -2.748 1.00 92.25 102 GLY A N 1
ATOM 772 C CA . GLY A 1 102 ? 5.110 4.181 -3.652 1.00 92.25 102 GLY A CA 1
ATOM 773 C C . GLY A 1 102 ? 5.624 3.759 -5.028 1.00 92.25 102 GLY A C 1
ATOM 774 O O . GLY A 1 102 ? 5.197 2.737 -5.554 1.00 92.25 102 GLY A O 1
ATOM 775 N N . LEU A 1 103 ? 6.631 4.458 -5.569 1.00 93.69 103 LEU A N 1
ATOM 776 C CA . LEU A 1 103 ? 7.267 4.066 -6.833 1.00 93.69 103 LEU A CA 1
ATOM 777 C C . LEU A 1 103 ? 8.045 2.750 -6.731 1.00 93.69 103 LEU A C 1
ATOM 77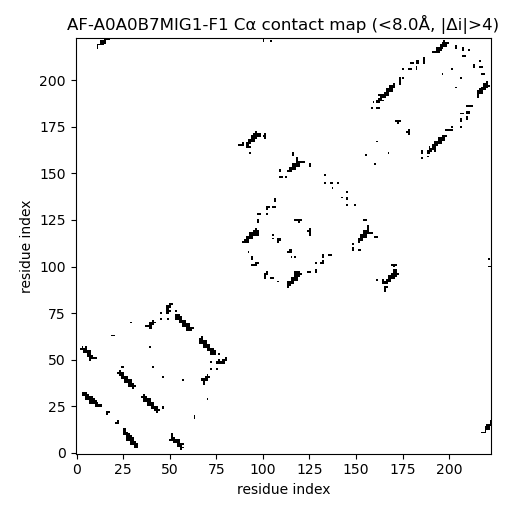9 O O . LEU A 1 103 ? 8.061 1.980 -7.685 1.00 93.69 103 LEU A O 1
ATOM 783 N N . GLY A 1 104 ? 8.714 2.497 -5.602 1.00 88.06 104 GLY A N 1
ATOM 784 C CA . GLY A 1 104 ? 9.420 1.235 -5.365 1.00 88.06 104 GLY A CA 1
ATOM 785 C C . GLY A 1 104 ? 8.458 0.051 -5.295 1.00 88.06 104 GLY A C 1
ATOM 786 O O . GLY A 1 104 ? 8.668 -0.954 -5.969 1.00 88.06 104 GLY A O 1
ATOM 787 N N . ILE A 1 105 ? 7.363 0.203 -4.550 1.00 85.44 105 ILE A N 1
ATOM 788 C CA . ILE A 1 105 ? 6.321 -0.821 -4.417 1.00 85.44 105 ILE A CA 1
ATOM 789 C C . ILE A 1 105 ? 5.630 -1.055 -5.765 1.00 85.44 105 ILE A C 1
ATOM 791 O O . ILE A 1 105 ? 5.449 -2.204 -6.157 1.00 85.44 105 ILE A O 1
ATOM 795 N N . ALA A 1 106 ? 5.317 0.009 -6.514 1.00 90.00 106 ALA A N 1
ATOM 796 C CA . ALA A 1 106 ? 4.729 -0.099 -7.850 1.00 90.00 106 ALA A CA 1
ATOM 797 C C . ALA A 1 106 ? 5.639 -0.865 -8.809 1.00 90.00 106 ALA A C 1
ATOM 799 O O . ALA A 1 106 ? 5.185 -1.773 -9.499 1.00 90.00 106 ALA A O 1
ATOM 800 N N . GLN A 1 107 ? 6.932 -0.544 -8.809 1.00 86.00 107 GLN A N 1
ATOM 801 C CA . GLN A 1 107 ? 7.919 -1.246 -9.617 1.00 86.00 107 GLN A CA 1
ATOM 802 C C . GLN A 1 107 ? 7.969 -2.743 -9.273 1.00 86.00 107 GLN A C 1
ATOM 804 O O . GLN A 1 107 ? 7.888 -3.573 -10.173 1.00 86.00 107 GLN A O 1
ATOM 809 N N . VAL A 1 108 ? 8.070 -3.097 -7.987 1.00 84.56 108 VAL A N 1
ATOM 810 C CA . VAL A 1 108 ? 8.124 -4.503 -7.555 1.00 84.56 108 VAL A CA 1
ATOM 811 C C . VAL A 1 108 ? 6.838 -5.241 -7.926 1.00 84.56 108 VAL A C 1
ATOM 813 O O . VAL A 1 108 ? 6.912 -6.345 -8.458 1.00 84.56 108 VAL A O 1
ATOM 816 N N . ALA A 1 109 ? 5.670 -4.633 -7.707 1.00 81.06 109 ALA A N 1
ATOM 817 C CA . ALA A 1 109 ? 4.387 -5.232 -8.068 1.00 81.06 109 ALA A CA 1
ATOM 818 C C . ALA A 1 109 ? 4.306 -5.541 -9.574 1.00 81.06 109 ALA A C 1
ATOM 820 O O . ALA A 1 109 ? 3.947 -6.653 -9.958 1.00 81.06 109 ALA A O 1
ATOM 821 N N . LEU A 1 110 ? 4.731 -4.600 -10.420 1.00 83.75 110 LEU A N 1
ATOM 822 C CA . LEU A 1 110 ? 4.790 -4.786 -11.870 1.00 83.75 110 LEU A CA 1
ATOM 823 C C . LEU A 1 110 ? 5.739 -5.921 -12.281 1.00 83.75 110 LEU A C 1
ATOM 825 O O . LEU A 1 110 ? 5.386 -6.747 -13.120 1.00 83.75 110 LEU A O 1
ATOM 829 N N . GLN A 1 111 ? 6.923 -5.996 -11.668 1.00 81.44 111 GLN A N 1
ATOM 830 C CA . GLN A 1 111 ? 7.904 -7.054 -11.946 1.00 81.44 111 GLN A CA 1
ATOM 831 C C . GLN A 1 111 ? 7.427 -8.445 -11.507 1.00 81.44 111 GLN A C 1
ATOM 833 O O . GLN A 1 111 ? 7.842 -9.443 -12.087 1.00 81.44 111 GLN A O 1
ATOM 838 N N . LEU A 1 112 ? 6.545 -8.516 -10.507 1.00 79.12 112 LEU A N 1
ATOM 839 C CA . LEU A 1 112 ? 5.891 -9.753 -10.073 1.00 79.12 112 LEU A CA 1
ATOM 840 C C . LEU A 1 112 ? 4.672 -10.125 -10.935 1.00 79.12 112 LEU A C 1
ATOM 842 O O . LEU A 1 112 ? 4.055 -11.160 -10.700 1.00 79.12 112 LEU A O 1
ATOM 846 N N . GLY A 1 113 ? 4.331 -9.307 -11.936 1.00 79.69 113 GLY A N 1
ATOM 847 C CA . GLY A 1 113 ? 3.241 -9.564 -12.875 1.00 79.69 113 GLY A CA 1
ATOM 848 C C . GLY A 1 113 ? 1.885 -8.989 -12.464 1.00 79.69 113 GLY A C 1
ATOM 849 O O . GLY A 1 113 ? 0.918 -9.174 -13.203 1.00 79.69 113 GLY A O 1
ATOM 850 N N . PHE A 1 114 ? 1.795 -8.262 -11.345 1.00 83.25 114 PHE A N 1
ATOM 851 C CA . PHE A 1 114 ? 0.556 -7.595 -10.946 1.00 83.25 114 PHE A CA 1
ATOM 852 C C . PHE A 1 114 ? 0.274 -6.377 -11.826 1.00 83.25 114 PHE A C 1
ATOM 854 O O . PHE A 1 114 ? 1.182 -5.649 -12.236 1.00 83.25 114 PHE A O 1
ATOM 861 N N . LYS A 1 115 ? -1.011 -6.098 -12.049 1.00 92.69 115 LYS A N 1
ATOM 862 C CA . LYS A 1 115 ? -1.451 -4.790 -12.543 1.00 92.69 115 LYS A CA 1
ATOM 863 C C . LYS A 1 115 ? -1.370 -3.774 -11.406 1.00 92.69 115 LYS A C 1
ATOM 865 O O . LYS A 1 115 ? -1.670 -4.094 -10.257 1.00 92.69 115 LYS A O 1
ATOM 870 N N . VAL A 1 116 ? -1.009 -2.535 -11.716 1.00 95.31 116 VAL A N 1
ATOM 871 C CA . VAL A 1 116 ? -0.907 -1.454 -10.730 1.00 95.31 116 VAL A CA 1
ATOM 872 C C . VAL A 1 116 ? -1.845 -0.318 -11.100 1.00 95.31 116 VAL A C 1
ATOM 874 O O . VAL A 1 116 ? -1.819 0.168 -12.226 1.00 95.31 116 VAL A O 1
ATOM 877 N N . VAL A 1 117 ? -2.635 0.150 -10.137 1.00 98.38 117 VAL A N 1
ATOM 878 C CA . VAL A 1 117 ? -3.322 1.444 -10.222 1.00 98.38 117 VAL A CA 1
ATOM 879 C C . VAL A 1 117 ? -2.584 2.412 -9.304 1.00 98.38 117 VAL A C 1
ATOM 881 O O . VAL A 1 117 ? -2.634 2.265 -8.086 1.00 98.38 117 VAL A O 1
ATOM 884 N N . LEU A 1 118 ? -1.868 3.378 -9.876 1.00 98.44 118 LEU A N 1
ATOM 885 C CA . LEU A 1 118 ? -1.077 4.358 -9.134 1.00 98.44 118 LEU A CA 1
ATOM 886 C C . LEU A 1 118 ? -1.844 5.678 -9.024 1.00 98.44 118 LEU A C 1
ATOM 888 O O . LEU A 1 118 ? -2.043 6.370 -10.024 1.00 98.44 118 LEU A O 1
ATOM 892 N N . LEU A 1 119 ? -2.246 6.029 -7.802 1.00 98.56 119 LEU A N 1
ATOM 893 C CA . LEU A 1 119 ? -2.911 7.291 -7.488 1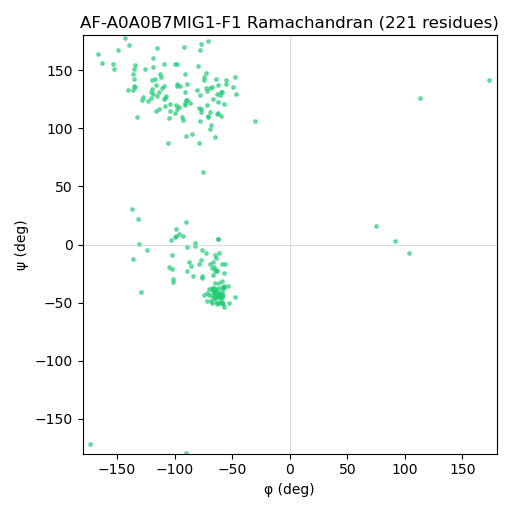.00 98.56 119 LEU A CA 1
ATOM 894 C C . LEU A 1 119 ? -1.892 8.363 -7.101 1.00 98.56 119 LEU A C 1
ATOM 896 O O . LEU A 1 119 ? -1.124 8.207 -6.144 1.00 98.56 119 LEU A O 1
ATOM 900 N N . GLY A 1 120 ? -1.919 9.461 -7.850 1.00 97.19 120 GLY A N 1
ATOM 901 C CA . GLY A 1 120 ? -1.126 10.663 -7.622 1.00 97.19 120 GLY A CA 1
ATOM 902 C C . GLY A 1 120 ? -1.998 11.866 -7.281 1.00 97.19 120 GLY A C 1
ATOM 903 O O . GLY A 1 120 ? -3.218 11.825 -7.396 1.00 97.19 120 GLY A O 1
ATOM 904 N N . ILE A 1 121 ? -1.350 12.943 -6.836 1.00 94.81 121 ILE A N 1
ATOM 905 C CA . ILE A 1 121 ? -2.024 14.190 -6.440 1.00 94.81 121 ILE A CA 1
ATOM 906 C C . ILE A 1 121 ? -2.290 15.146 -7.613 1.00 94.81 121 ILE A C 1
ATOM 908 O O . ILE A 1 121 ? -3.058 16.086 -7.443 1.00 94.81 121 ILE A O 1
ATOM 912 N N . ASN A 1 122 ? -1.591 14.954 -8.739 1.00 95.25 122 ASN A N 1
ATOM 913 C CA . ASN A 1 122 ? -1.749 15.693 -9.992 1.00 95.25 122 ASN A CA 1
ATOM 914 C C . ASN A 1 122 ? -1.022 14.982 -11.156 1.00 95.25 122 ASN A C 1
ATOM 916 O O . ASN A 1 122 ? -0.132 14.149 -10.933 1.00 95.25 122 ASN A O 1
ATOM 920 N N . ASP A 1 123 ? -1.354 15.365 -12.388 1.00 94.88 123 ASP A N 1
ATOM 921 C CA . ASP A 1 123 ? -0.727 14.891 -13.628 1.00 94.88 123 ASP A CA 1
ATOM 922 C C . ASP A 1 123 ? 0.805 15.047 -13.663 1.00 94.88 123 ASP A C 1
ATOM 924 O O . ASP A 1 123 ? 1.517 14.188 -14.195 1.00 94.88 123 ASP A O 1
ATOM 928 N N . GLU A 1 124 ? 1.354 16.119 -13.083 1.00 96.31 124 GLU A N 1
ATOM 929 C CA . GLU A 1 124 ? 2.804 16.356 -13.055 1.00 96.31 124 GLU A CA 1
ATOM 930 C C . GLU A 1 124 ? 3.530 15.286 -12.221 1.00 96.31 124 GLU A C 1
ATOM 932 O O . GLU A 1 124 ? 4.541 14.708 -12.649 1.00 96.31 124 GLU A O 1
ATOM 937 N N . ALA A 1 125 ? 2.984 14.970 -11.045 1.00 96.25 125 ALA A N 1
ATOM 938 C CA . ALA A 1 125 ? 3.498 13.939 -10.159 1.00 96.25 125 ALA A CA 1
ATOM 939 C C . ALA A 1 125 ? 3.371 12.544 -10.788 1.00 96.25 125 ALA A C 1
ATOM 941 O O . ALA A 1 125 ? 4.296 11.739 -10.670 1.00 96.25 125 ALA A O 1
ATOM 942 N N . LEU A 1 126 ? 2.269 12.265 -11.491 1.00 97.31 126 LEU A N 1
ATOM 943 C CA . LEU A 1 126 ? 2.054 11.005 -12.214 1.00 97.31 126 LEU A CA 1
ATOM 944 C C . LEU A 1 126 ? 3.009 10.847 -13.403 1.00 97.31 126 LEU A C 1
ATOM 946 O O . LEU A 1 126 ? 3.620 9.793 -13.576 1.00 97.31 126 LEU A O 1
ATOM 950 N N . THR A 1 127 ? 3.215 11.908 -14.183 1.00 95.50 127 THR A N 1
ATOM 951 C CA . THR A 1 127 ? 4.167 11.906 -15.303 1.00 95.50 127 THR A CA 1
ATOM 952 C C . THR A 1 127 ? 5.591 11.650 -14.808 1.00 95.50 127 THR A C 1
ATOM 954 O O . THR A 1 127 ? 6.338 10.856 -15.385 1.00 95.50 127 THR A O 1
ATOM 957 N N . THR A 1 128 ? 5.971 12.291 -13.701 1.00 97.12 128 THR A N 1
ATOM 958 C CA . THR A 1 128 ? 7.279 12.092 -13.062 1.00 97.12 128 THR A CA 1
ATOM 959 C C . THR A 1 128 ? 7.429 10.673 -12.511 1.00 97.12 128 THR A C 1
ATOM 961 O O . THR A 1 128 ? 8.490 10.057 -12.668 1.00 97.12 128 THR A O 1
ATOM 964 N N . ALA A 1 129 ? 6.369 10.130 -11.907 1.00 96.62 129 ALA A N 1
ATOM 965 C CA . ALA A 1 129 ? 6.312 8.758 -11.417 1.00 96.62 129 ALA A CA 1
ATOM 966 C C . ALA A 1 129 ? 6.545 7.736 -12.535 1.00 96.62 129 ALA A C 1
ATOM 968 O O . ALA A 1 129 ? 7.431 6.891 -12.401 1.00 96.62 129 ALA A O 1
ATOM 969 N N . CYS A 1 130 ? 5.816 7.862 -13.649 1.00 94.94 130 CYS A N 1
ATOM 970 C CA . CYS A 1 130 ? 5.913 6.963 -14.801 1.00 94.94 130 CYS A CA 1
ATOM 971 C C . CYS A 1 130 ? 7.341 6.905 -15.347 1.00 94.94 130 CYS A C 1
ATOM 973 O O . CYS A 1 130 ? 7.967 5.847 -15.352 1.00 94.94 130 CYS A O 1
ATOM 975 N N . ARG A 1 131 ? 7.923 8.074 -15.652 1.00 96.12 131 ARG A N 1
ATOM 976 C CA . ARG A 1 131 ? 9.311 8.185 -16.136 1.00 96.12 131 ARG A CA 1
ATOM 977 C C . ARG A 1 131 ? 10.323 7.588 -15.161 1.00 96.12 131 ARG A C 1
ATOM 979 O O . ARG A 1 131 ? 11.337 7.021 -15.565 1.00 96.12 131 ARG A O 1
ATOM 986 N N . THR A 1 132 ? 10.083 7.748 -13.860 1.00 96.62 132 THR A N 1
ATOM 987 C CA . THR A 1 132 ? 10.970 7.204 -12.827 1.00 96.62 132 THR A CA 1
ATOM 988 C C . THR A 1 132 ? 10.895 5.683 -12.776 1.00 96.62 132 THR A C 1
ATOM 990 O O . THR A 1 132 ? 11.942 5.041 -12.686 1.00 96.62 132 THR A O 1
ATOM 993 N N . ILE A 1 133 ? 9.691 5.110 -12.844 1.00 94.69 133 ILE A N 1
ATOM 994 C CA . ILE A 1 133 ? 9.477 3.659 -12.877 1.00 94.69 133 ILE A CA 1
ATOM 995 C C . ILE A 1 133 ? 10.111 3.071 -14.140 1.00 94.69 133 ILE A C 1
ATOM 997 O O . ILE A 1 133 ? 10.957 2.190 -14.016 1.00 94.69 133 ILE A O 1
ATOM 1001 N N . GLU A 1 134 ? 9.820 3.619 -15.322 1.00 95.00 134 GLU A N 1
ATOM 1002 C CA . GLU A 1 134 ? 10.411 3.189 -16.600 1.00 95.00 134 GLU A CA 1
ATOM 1003 C C . GLU A 1 134 ? 11.943 3.180 -16.544 1.00 95.00 134 GLU A C 1
ATOM 1005 O O . GLU A 1 134 ? 12.588 2.169 -16.820 1.00 95.00 134 GLU A O 1
ATOM 1010 N N . LYS A 1 135 ? 12.549 4.281 -16.083 1.00 95.88 135 LYS A N 1
ATOM 1011 C CA . LYS A 1 135 ? 14.007 4.387 -15.945 1.00 95.88 135 LYS A CA 1
ATOM 1012 C C . LYS A 1 135 ? 14.591 3.360 -14.972 1.00 95.88 135 LYS A C 1
ATOM 1014 O O . LYS A 1 135 ? 15.747 2.966 -15.131 1.00 95.88 135 LYS A O 1
ATOM 1019 N N . ARG A 1 136 ? 13.864 2.985 -13.916 1.00 92.75 136 ARG A N 1
ATOM 1020 C CA . ARG A 1 136 ? 14.313 1.958 -12.962 1.00 92.75 136 ARG A CA 1
ATOM 1021 C C . ARG A 1 136 ? 14.194 0.563 -13.566 1.00 92.75 136 ARG A C 1
ATOM 1023 O O . ARG A 1 136 ? 15.143 -0.205 -13.440 1.00 92.75 136 ARG A O 1
ATOM 1030 N N . LEU A 1 137 ? 13.087 0.278 -14.245 1.00 90.25 137 LEU A N 1
ATOM 1031 C CA . LEU A 1 137 ? 12.836 -0.990 -14.922 1.00 90.25 137 LEU A CA 1
ATOM 1032 C C . LEU A 1 137 ? 13.879 -1.249 -16.017 1.00 90.25 137 LEU A C 1
ATOM 1034 O O . LEU A 1 137 ? 14.508 -2.299 -15.999 1.00 90.25 137 LEU A O 1
ATOM 1038 N N . LEU A 1 138 ? 14.206 -0.255 -16.849 1.00 93.75 138 LEU A N 1
ATOM 1039 C CA . LEU A 1 138 ? 15.248 -0.354 -17.889 1.00 93.75 138 LEU A CA 1
ATOM 1040 C C . LEU A 1 138 ? 16.645 -0.754 -17.385 1.00 93.75 138 LEU A C 1
ATOM 1042 O O . LEU A 1 138 ? 17.500 -1.142 -18.174 1.00 93.75 138 LEU A O 1
ATOM 1046 N N . LYS A 1 139 ? 16.922 -0.646 -16.080 1.00 92.75 139 LYS A N 1
ATOM 1047 C CA . LYS A 1 139 ? 18.195 -1.115 -15.506 1.00 92.75 139 LYS A CA 1
ATOM 1048 C C . LYS A 1 139 ? 18.239 -2.627 -15.296 1.00 92.75 139 LYS A C 1
ATOM 1050 O O . LYS A 1 139 ? 19.317 -3.157 -15.044 1.00 92.75 139 LYS A O 1
ATOM 1055 N N . VAL A 1 140 ? 17.085 -3.285 -15.306 1.00 89.50 140 VAL A N 1
ATOM 1056 C CA . VAL A 1 140 ? 16.913 -4.687 -14.905 1.00 89.50 140 VAL A CA 1
ATOM 1057 C C . VAL A 1 140 ? 16.127 -5.515 -15.926 1.00 89.50 140 VAL A C 1
ATOM 1059 O O . VAL A 1 140 ? 15.931 -6.700 -15.684 1.00 89.50 140 VAL A O 1
ATOM 1062 N N . MET A 1 141 ? 15.693 -4.922 -17.045 1.00 91.06 141 MET A N 1
ATOM 1063 C CA . MET A 1 141 ? 14.977 -5.604 -18.131 1.00 91.06 141 MET A CA 1
ATOM 1064 C C . MET A 1 141 ? 15.258 -4.973 -19.501 1.00 91.06 141 MET A C 1
ATOM 1066 O O . MET A 1 141 ? 15.833 -3.887 -19.593 1.00 91.06 141 MET A O 1
ATOM 1070 N N . THR A 1 142 ? 14.860 -5.675 -20.559 1.00 94.06 142 THR A N 1
ATOM 1071 C CA . THR A 1 142 ? 14.946 -5.250 -21.964 1.00 94.06 142 THR A CA 1
ATOM 1072 C C . THR A 1 142 ? 13.839 -4.256 -22.344 1.00 94.06 142 THR A C 1
ATOM 1074 O O . THR A 1 142 ? 12.878 -4.070 -21.601 1.00 94.06 142 THR A O 1
ATOM 1077 N N . ASN A 1 143 ? 13.958 -3.608 -23.511 1.00 92.81 143 ASN A N 1
ATOM 1078 C CA . ASN A 1 143 ? 12.906 -2.705 -24.006 1.00 92.81 143 ASN A CA 1
ATOM 1079 C C . ASN A 1 143 ? 11.591 -3.451 -24.279 1.00 92.81 143 ASN A C 1
ATOM 1081 O O . ASN A 1 143 ? 10.539 -2.941 -23.922 1.00 92.81 143 ASN A O 1
ATOM 1085 N N . ASP A 1 144 ? 11.649 -4.667 -24.827 1.00 93.19 144 ASP A N 1
ATOM 1086 C CA . ASP A 1 144 ? 10.444 -5.455 -25.122 1.00 93.19 144 ASP A CA 1
ATOM 1087 C C . ASP A 1 144 ? 9.696 -5.842 -23.830 1.00 93.19 144 ASP A C 1
ATOM 1089 O O . ASP A 1 144 ? 8.472 -5.742 -23.753 1.00 93.19 144 ASP A O 1
ATOM 1093 N N . GLU A 1 145 ? 10.430 -6.226 -22.777 1.00 89.81 145 GLU A N 1
ATOM 1094 C CA . GLU A 1 145 ? 9.855 -6.505 -21.450 1.00 89.81 145 GLU A CA 1
ATOM 1095 C C . GLU A 1 145 ? 9.280 -5.244 -20.794 1.00 89.81 145 GLU A C 1
ATOM 1097 O O . GLU A 1 145 ? 8.234 -5.302 -20.142 1.00 89.81 145 GLU A O 1
ATOM 1102 N N . LEU A 1 146 ? 9.948 -4.097 -20.970 1.00 92.00 146 LEU A N 1
ATOM 1103 C CA . LEU A 1 146 ? 9.436 -2.816 -20.498 1.00 92.00 146 LEU A CA 1
ATOM 1104 C C . LEU A 1 146 ? 8.113 -2.481 -21.185 1.00 92.00 146 LEU A C 1
ATOM 1106 O O . LEU A 1 146 ? 7.156 -2.157 -20.484 1.00 92.00 146 LEU A O 1
ATOM 1110 N N . ASP A 1 147 ? 8.063 -2.569 -22.515 1.00 92.19 147 ASP A N 1
ATOM 1111 C CA . ASP A 1 147 ? 6.885 -2.249 -23.321 1.00 92.19 147 ASP A CA 1
ATOM 1112 C C . ASP A 1 147 ? 5.678 -3.098 -22.898 1.00 92.19 147 ASP A C 1
ATOM 1114 O O . ASP A 1 147 ? 4.562 -2.587 -22.821 1.00 92.19 147 ASP A O 1
ATOM 1118 N N . GLU A 1 148 ? 5.885 -4.367 -22.528 1.00 92.12 148 GLU A N 1
ATOM 1119 C CA . GLU A 1 148 ? 4.826 -5.193 -21.943 1.00 92.12 148 GLU A CA 1
ATOM 1120 C C . GLU A 1 148 ? 4.425 -4.704 -20.541 1.00 92.12 148 GLU A C 1
ATOM 1122 O O . GLU A 1 148 ? 3.238 -4.541 -20.243 1.00 92.12 148 GLU A O 1
ATOM 1127 N N . ILE A 1 149 ? 5.396 -4.460 -19.659 1.00 91.19 149 ILE A N 1
ATOM 1128 C CA . ILE A 1 149 ? 5.142 -4.102 -18.259 1.00 91.19 149 ILE A CA 1
ATOM 1129 C C . ILE A 1 149 ? 4.450 -2.743 -18.117 1.00 91.19 149 ILE A C 1
ATOM 1131 O O . ILE A 1 149 ? 3.567 -2.603 -17.268 1.00 91.19 149 ILE A O 1
ATOM 1135 N N . VAL A 1 150 ? 4.779 -1.748 -18.943 1.00 89.94 150 VAL A N 1
ATOM 1136 C CA . VAL A 1 150 ? 4.138 -0.423 -18.867 1.00 89.94 150 VAL A CA 1
ATOM 1137 C C . VAL A 1 150 ? 2.648 -0.473 -19.214 1.00 89.94 150 VAL A C 1
ATOM 1139 O O . VAL A 1 150 ? 1.884 0.357 -18.729 1.00 89.94 150 VAL A O 1
ATOM 1142 N N . THR A 1 151 ? 2.181 -1.486 -19.955 1.00 94.50 151 THR A N 1
ATOM 1143 C CA . THR A 1 151 ? 0.734 -1.687 -20.174 1.00 94.50 151 THR A CA 1
ATOM 1144 C C . THR A 1 151 ? -0.012 -2.126 -18.910 1.00 94.50 151 THR A C 1
ATOM 1146 O O . THR A 1 151 ? -1.237 -2.019 -18.843 1.00 94.50 151 THR A O 1
ATOM 1149 N N . LYS A 1 152 ? 0.712 -2.603 -17.887 1.00 95.38 152 LYS A N 1
ATOM 1150 C CA . LYS A 1 152 ? 0.151 -3.098 -16.622 1.00 95.38 152 LYS A CA 1
ATOM 1151 C C . LYS A 1 152 ? -0.009 -1.998 -15.568 1.00 95.38 152 LYS A C 1
ATOM 1153 O O . LYS A 1 152 ? -0.536 -2.292 -14.496 1.00 95.38 152 LYS A O 1
ATOM 1158 N N . ILE A 1 153 ? 0.392 -0.750 -15.839 1.00 96.56 153 ILE A N 1
ATOM 1159 C CA . ILE A 1 153 ? 0.202 0.386 -14.924 1.00 96.56 153 ILE A CA 1
ATOM 1160 C C . ILE A 1 153 ? -0.865 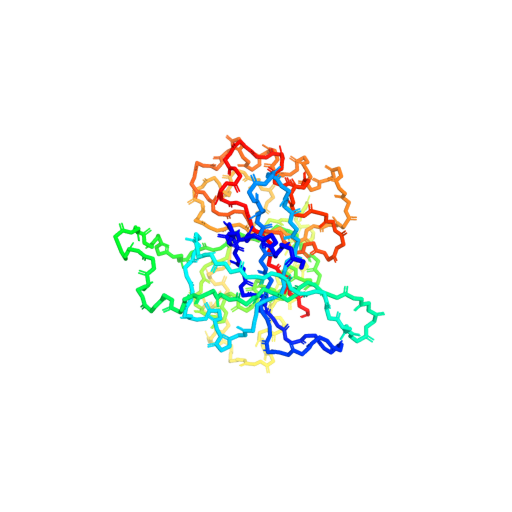1.367 -15.435 1.00 96.56 153 ILE A C 1
ATOM 1162 O O . ILE A 1 153 ? -0.785 1.897 -16.538 1.00 96.56 153 ILE A O 1
ATOM 1166 N N . LYS A 1 154 ? -1.862 1.653 -14.593 1.00 97.81 154 LYS A N 1
ATOM 1167 C CA . LYS A 1 154 ? -2.836 2.735 -14.769 1.00 97.81 154 LYS A CA 1
ATOM 1168 C C . LYS A 1 154 ? -2.470 3.885 -13.834 1.00 97.81 154 LYS A C 1
ATOM 1170 O O . LYS A 1 154 ? -2.451 3.710 -12.618 1.00 97.81 154 LYS A O 1
ATOM 1175 N N . LEU A 1 155 ? -2.222 5.064 -14.394 1.00 98.06 155 LEU A N 1
ATOM 1176 C CA . LEU A 1 155 ? -2.041 6.307 -13.642 1.00 98.06 155 LEU A CA 1
ATOM 1177 C C . LEU A 1 155 ? -3.401 6.980 -13.445 1.00 98.06 155 LEU A C 1
ATOM 1179 O O . LEU A 1 155 ? -4.213 6.998 -14.370 1.00 98.06 155 LEU A O 1
ATOM 1183 N N . THR A 1 156 ? -3.668 7.516 -12.258 1.00 98.19 156 THR A N 1
ATOM 1184 C CA . THR A 1 156 ? -4.935 8.205 -11.989 1.00 98.19 156 THR A CA 1
ATOM 1185 C C . THR A 1 156 ? -4.801 9.271 -10.908 1.00 98.19 156 THR A C 1
ATOM 1187 O O . THR A 1 156 ? -3.979 9.155 -10.002 1.00 98.19 156 THR A O 1
ATOM 1190 N N . GLU A 1 157 ? -5.634 10.305 -10.995 1.00 97.56 157 GLU A N 1
ATOM 1191 C CA . GLU A 1 157 ? -5.901 11.272 -9.919 1.00 97.56 157 GLU A CA 1
ATOM 1192 C C . GLU A 1 157 ? -7.241 10.989 -9.219 1.00 97.56 157 GLU A C 1
ATOM 1194 O O . GLU A 1 157 ? -7.580 11.582 -8.195 1.00 97.56 157 GLU A O 1
ATOM 1199 N N . ASN A 1 158 ? -8.041 10.079 -9.777 1.00 97.56 158 ASN A N 1
ATOM 1200 C CA . ASN A 1 158 ? -9.382 9.797 -9.308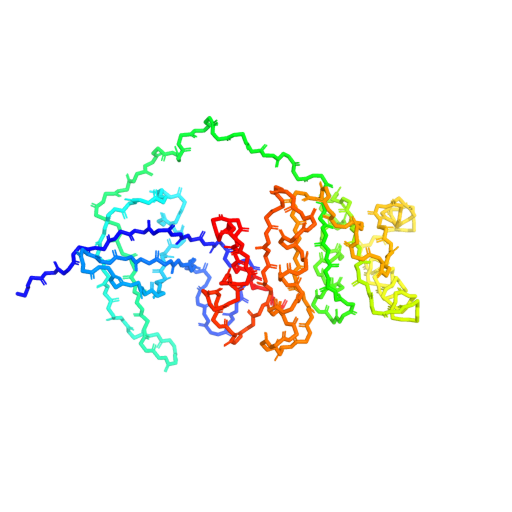 1.00 97.56 158 ASN A CA 1
ATOM 1201 C C . ASN A 1 158 ? -9.366 8.653 -8.293 1.00 97.56 158 ASN A C 1
ATOM 1203 O O . ASN A 1 158 ? -9.251 7.483 -8.653 1.00 97.56 158 ASN A O 1
ATOM 1207 N N . ILE A 1 159 ? -9.578 8.981 -7.018 1.00 97.19 159 ILE A N 1
ATOM 1208 C CA . ILE A 1 159 ? -9.655 7.987 -5.940 1.00 97.19 159 ILE A CA 1
ATOM 1209 C C . ILE A 1 159 ? -10.734 6.915 -6.176 1.00 97.19 159 ILE A C 1
ATOM 1211 O O . ILE A 1 159 ? -10.591 5.798 -5.689 1.00 97.19 159 ILE A O 1
ATOM 1215 N N . ASN A 1 160 ? -11.780 7.202 -6.962 1.00 97.50 160 ASN A N 1
ATOM 1216 C CA . ASN A 1 160 ? -12.830 6.225 -7.274 1.00 97.50 160 ASN A CA 1
ATOM 1217 C C . ASN A 1 160 ? -12.327 5.034 -8.101 1.00 97.50 160 ASN A C 1
ATOM 1219 O O . ASN A 1 160 ? -12.942 3.974 -8.055 1.00 97.50 160 ASN A O 1
ATOM 1223 N N . ASP A 1 161 ? -11.184 5.160 -8.781 1.00 97.56 161 ASP A N 1
ATOM 1224 C CA . ASP A 1 161 ? -10.538 4.031 -9.462 1.00 97.56 161 ASP A CA 1
ATOM 1225 C C . ASP A 1 161 ? -10.040 2.943 -8.489 1.00 97.56 161 ASP A C 1
ATOM 1227 O O . ASP A 1 161 ? -9.640 1.866 -8.927 1.00 97.56 161 ASP A O 1
ATOM 1231 N N . MET A 1 162 ? -10.073 3.208 -7.178 1.00 97.00 162 MET A N 1
ATOM 1232 C CA . MET A 1 162 ? -9.707 2.258 -6.126 1.00 97.00 162 MET A CA 1
ATOM 1233 C C . MET A 1 162 ? -10.871 1.370 -5.661 1.00 97.00 162 MET A C 1
ATOM 1235 O O . MET A 1 162 ? -10.628 0.369 -4.993 1.00 97.00 162 MET A O 1
ATOM 1239 N N . ALA A 1 163 ? -12.122 1.714 -5.990 1.00 94.94 163 ALA A N 1
ATOM 1240 C CA . ALA A 1 163 ? -13.320 1.148 -5.356 1.00 94.94 163 ALA A CA 1
ATOM 1241 C C . ALA A 1 163 ? -13.424 -0.389 -5.432 1.00 94.94 163 ALA A C 1
ATOM 1243 O O . ALA A 1 163 ? -13.847 -1.030 -4.464 1.00 94.94 163 ALA A O 1
ATOM 1244 N N . ASP A 1 164 ? -13.000 -0.975 -6.554 1.00 89.31 164 ASP A N 1
ATOM 1245 C CA . ASP A 1 164 ? -13.128 -2.411 -6.832 1.00 89.31 164 ASP A CA 1
ATOM 1246 C C . ASP A 1 164 ? -11.815 -3.193 -6.650 1.00 89.31 164 ASP A C 1
ATOM 1248 O O . ASP A 1 164 ? -11.763 -4.400 -6.907 1.00 89.31 164 ASP A O 1
ATOM 1252 N N . LEU A 1 165 ? -10.741 -2.535 -6.199 1.00 86.25 165 LEU A N 1
ATOM 1253 C CA . LEU A 1 165 ? -9.439 -3.186 -6.061 1.00 86.25 165 LEU A CA 1
ATOM 1254 C C . LEU A 1 165 ? -9.408 -4.121 -4.838 1.00 86.25 165 LEU A C 1
ATOM 1256 O O . LEU A 1 165 ? -9.951 -3.788 -3.784 1.00 86.25 165 LEU A O 1
ATOM 1260 N N . PRO A 1 166 ? -8.759 -5.295 -4.935 1.00 78.81 166 PRO A N 1
ATOM 1261 C CA . PRO A 1 166 ? -8.673 -6.247 -3.830 1.00 78.81 166 PRO A CA 1
ATOM 1262 C C . PRO A 1 166 ? -7.661 -5.819 -2.755 1.00 78.81 166 PRO A C 1
ATOM 1264 O O . PRO A 1 166 ? -7.835 -6.171 -1.590 1.00 78.81 166 PRO A O 1
ATOM 1267 N N . LEU A 1 167 ? -6.634 -5.046 -3.123 1.00 83.88 167 LEU A N 1
ATOM 1268 C CA . LEU A 1 167 ? -5.584 -4.559 -2.229 1.00 83.88 167 LEU A CA 1
ATOM 1269 C C . LEU A 1 167 ? -5.218 -3.116 -2.577 1.00 83.88 167 LEU A C 1
ATOM 1271 O O . LEU A 1 167 ? -4.980 -2.801 -3.743 1.00 83.88 167 LEU A O 1
ATOM 1275 N N . ILE A 1 168 ? -5.128 -2.262 -1.559 1.00 93.88 168 ILE A N 1
ATOM 1276 C CA . ILE A 1 168 ? -4.694 -0.869 -1.675 1.00 93.88 168 ILE A CA 1
ATOM 1277 C C . ILE A 1 168 ? -3.587 -0.609 -0.656 1.00 93.88 168 ILE A C 1
ATOM 1279 O O . ILE A 1 168 ? -3.792 -0.800 0.541 1.00 93.88 168 ILE A O 1
ATOM 1283 N N . ILE A 1 169 ? -2.434 -0.144 -1.128 1.00 92.31 169 ILE A N 1
ATOM 1284 C CA . ILE A 1 169 ? -1.258 0.183 -0.324 1.00 92.31 169 ILE A CA 1
ATOM 1285 C C . ILE A 1 169 ? -1.085 1.704 -0.273 1.00 92.31 169 ILE A C 1
ATOM 1287 O O . ILE A 1 169 ? -0.883 2.374 -1.285 1.00 92.31 169 ILE A O 1
ATOM 1291 N N . GLU A 1 170 ? -1.149 2.255 0.929 1.00 97.12 170 GLU A N 1
ATOM 1292 C CA . GLU A 1 170 ? -0.999 3.674 1.219 1.00 97.12 170 GLU A CA 1
ATOM 1293 C C . GLU A 1 170 ? 0.473 4.016 1.495 1.00 97.12 170 GLU A C 1
ATOM 1295 O O . GLU A 1 170 ? 1.114 3.415 2.359 1.00 97.12 170 GLU A O 1
ATOM 1300 N N . CYS A 1 171 ? 1.006 4.980 0.741 1.00 94.75 171 CYS A N 1
ATOM 1301 C CA . CYS A 1 171 ? 2.387 5.474 0.782 1.00 94.75 171 CYS A CA 1
ATOM 1302 C C . CYS A 1 171 ? 2.454 7.013 0.696 1.00 94.75 171 CYS A C 1
ATOM 1304 O O . CYS A 1 171 ? 3.405 7.576 0.142 1.00 94.75 171 CYS A O 1
ATOM 1306 N N . VAL A 1 172 ? 1.433 7.703 1.206 1.00 95.81 172 VAL A N 1
ATOM 1307 C CA . VAL A 1 172 ? 1.397 9.163 1.310 1.00 95.81 172 VAL A CA 1
ATOM 1308 C C . VAL A 1 172 ? 2.244 9.657 2.481 1.00 95.81 172 VAL A C 1
ATOM 1310 O O . VAL A 1 172 ? 2.756 8.880 3.291 1.00 95.81 172 VAL A O 1
ATOM 1313 N N . THR A 1 173 ? 2.397 10.979 2.553 1.00 92.50 173 THR A N 1
ATOM 1314 C CA . THR A 1 173 ? 3.153 11.688 3.587 1.00 92.50 173 THR A CA 1
ATOM 1315 C C . THR A 1 173 ? 2.801 11.198 4.991 1.00 92.50 173 THR A C 1
ATOM 1317 O O . THR A 1 173 ? 1.647 10.879 5.277 1.00 92.50 173 THR A O 1
ATOM 1320 N N . GLU A 1 174 ? 3.800 11.161 5.874 1.00 92.19 174 GLU A N 1
ATOM 1321 C CA . GLU A 1 174 ? 3.676 10.659 7.246 1.00 92.19 174 GLU A CA 1
ATOM 1322 C C . GLU A 1 174 ? 2.946 11.662 8.162 1.00 92.19 174 GLU A C 1
ATOM 1324 O O . GLU A 1 174 ? 3.497 12.193 9.121 1.00 92.19 174 GLU A O 1
ATOM 1329 N N . ASP A 1 175 ? 1.687 11.938 7.831 1.00 95.62 175 ASP A N 1
ATOM 1330 C CA . ASP A 1 175 ? 0.779 12.804 8.571 1.00 95.62 175 ASP A CA 1
ATOM 1331 C C . ASP A 1 175 ? -0.483 12.016 8.943 1.00 95.62 175 ASP A C 1
ATOM 1333 O O . ASP A 1 175 ? -1.178 11.454 8.088 1.00 95.62 175 ASP A O 1
ATOM 1337 N N . LYS A 1 176 ? -0.786 11.976 10.244 1.00 92.88 176 LYS A N 1
ATOM 1338 C CA . LYS A 1 176 ? -1.924 11.221 10.780 1.00 92.88 176 LYS A CA 1
ATOM 1339 C C . LYS A 1 176 ? -3.257 11.708 10.214 1.00 92.88 176 LYS A C 1
ATOM 1341 O O . LYS A 1 176 ? -4.107 10.882 9.894 1.00 92.88 176 LYS A O 1
ATOM 1346 N N . SER A 1 177 ? -3.448 13.022 10.098 1.00 96.56 177 SER A N 1
ATOM 1347 C CA . SER A 1 177 ? -4.704 13.603 9.621 1.00 96.56 177 SER A CA 1
ATOM 1348 C C . SER A 1 177 ? -4.936 13.257 8.156 1.00 96.56 177 SER A C 1
ATOM 1350 O O . SER A 1 177 ? -6.016 12.783 7.806 1.00 96.56 177 SER A O 1
ATOM 1352 N N . ILE A 1 178 ? -3.902 13.400 7.322 1.00 96.56 178 ILE A N 1
ATOM 1353 C CA . ILE A 1 178 ? -3.970 13.074 5.892 1.00 96.56 178 ILE A CA 1
ATOM 1354 C C . ILE A 1 178 ? -4.312 11.594 5.696 1.00 96.56 178 ILE A C 1
ATOM 1356 O O . ILE A 1 178 ? -5.253 11.271 4.972 1.00 96.56 178 ILE A O 1
ATOM 1360 N N . LYS A 1 179 ? -3.604 10.684 6.376 1.00 97.12 179 LYS A N 1
ATOM 1361 C CA . LYS A 1 179 ? -3.857 9.241 6.245 1.00 97.12 179 LYS A CA 1
ATOM 1362 C C . LYS A 1 179 ? -5.240 8.844 6.760 1.00 97.12 179 LYS A C 1
ATOM 1364 O O . LYS A 1 179 ? -5.929 8.073 6.101 1.00 97.12 179 LYS A O 1
ATOM 1369 N N . GLN A 1 180 ? -5.688 9.382 7.897 1.00 96.75 180 GLN A N 1
ATOM 1370 C CA . GLN A 1 180 ? -7.034 9.094 8.409 1.00 96.75 180 GLN A CA 1
ATOM 1371 C C . GLN A 1 180 ? -8.130 9.600 7.462 1.00 96.75 180 GLN A C 1
ATOM 1373 O O . GLN A 1 180 ? -9.109 8.892 7.232 1.00 96.75 180 GLN A O 1
ATOM 1378 N N . GLN A 1 181 ? -7.973 10.793 6.882 1.00 97.25 181 GLN A N 1
ATOM 1379 C CA . GLN A 1 181 ? -8.914 11.306 5.881 1.00 97.25 181 GLN A CA 1
ATOM 1380 C C . GLN A 1 181 ? -8.944 10.418 4.635 1.00 97.25 181 GLN A C 1
ATOM 1382 O O . GLN A 1 181 ? -10.028 10.049 4.180 1.00 97.25 181 GLN A O 1
ATOM 1387 N N . LEU A 1 182 ? -7.771 10.019 4.139 1.00 97.88 182 LEU A N 1
ATOM 1388 C CA . LEU A 1 182 ? -7.643 9.111 3.005 1.00 97.88 182 LEU A CA 1
ATOM 1389 C C . LEU A 1 182 ? -8.342 7.774 3.278 1.00 97.88 182 LEU A C 1
ATOM 1391 O O . LEU A 1 182 ? -9.191 7.352 2.498 1.00 97.88 182 LEU A O 1
ATOM 1395 N N . PHE A 1 183 ? -8.052 7.124 4.406 1.00 97.06 183 PHE A N 1
ATOM 1396 C CA . PHE A 1 183 ? -8.674 5.846 4.747 1.00 97.06 183 PHE A CA 1
ATOM 1397 C C . PHE A 1 183 ? -10.177 5.956 4.981 1.00 97.06 183 PHE A C 1
ATOM 1399 O O . PHE A 1 183 ? -10.914 5.054 4.592 1.00 97.06 183 PHE A O 1
ATOM 1406 N N . LYS A 1 184 ? -10.665 7.077 5.520 1.00 96.62 184 LYS A N 1
ATOM 1407 C CA . LYS A 1 184 ? -12.104 7.336 5.619 1.00 96.62 184 LYS A CA 1
ATOM 1408 C C . LYS A 1 184 ? -12.763 7.412 4.238 1.00 96.62 184 LYS A C 1
ATOM 1410 O O . LYS A 1 184 ? -13.835 6.842 4.042 1.00 96.62 184 LYS A O 1
ATOM 1415 N N . GLN A 1 185 ? -12.130 8.090 3.279 1.00 97.06 185 GLN A N 1
ATOM 1416 C CA . GLN A 1 185 ? -12.617 8.148 1.897 1.00 97.06 185 GLN A CA 1
ATOM 1417 C C . GLN A 1 185 ? -12.593 6.760 1.245 1.00 97.06 185 GLN A C 1
ATOM 1419 O O . GLN A 1 185 ? -13.618 6.308 0.736 1.00 97.06 185 GLN A O 1
ATOM 1424 N N . LEU A 1 186 ? -11.471 6.044 1.344 1.00 96.44 186 LEU A N 1
ATOM 1425 C CA . LEU A 1 186 ? -11.328 4.680 0.829 1.00 96.44 186 LEU A CA 1
ATOM 1426 C C . LEU A 1 186 ? -12.355 3.721 1.438 1.00 96.44 186 LEU A C 1
ATOM 1428 O O . LEU A 1 186 ? -12.982 2.960 0.709 1.00 96.44 186 LEU A O 1
ATOM 1432 N N . GLY A 1 187 ? -12.592 3.796 2.748 1.00 92.31 187 GLY A N 1
ATOM 1433 C CA . GLY A 1 187 ? -13.600 2.995 3.441 1.00 92.31 187 GLY A CA 1
ATOM 1434 C C . GLY A 1 187 ? -15.033 3.281 2.990 1.00 92.31 187 GLY A C 1
ATOM 1435 O O . GLY A 1 187 ? -15.890 2.415 3.139 1.00 92.31 187 GLY A O 1
ATOM 1436 N N . SER A 1 188 ? -15.300 4.463 2.421 1.00 94.44 188 SER A N 1
ATOM 1437 C CA . SER A 1 188 ? -16.620 4.804 1.876 1.00 94.44 188 SER A CA 1
ATOM 1438 C C . SER A 1 188 ? -16.842 4.308 0.445 1.00 94.44 188 SER A C 1
ATOM 1440 O O . SER A 1 188 ? -17.984 4.045 0.075 1.00 94.44 188 SER A O 1
ATOM 1442 N N . ILE A 1 189 ? -15.773 4.153 -0.344 1.00 95.62 189 ILE A N 1
ATOM 1443 C CA . ILE A 1 189 ? -15.863 3.732 -1.752 1.00 95.62 189 ILE A CA 1
ATOM 1444 C C . ILE A 1 189 ? -15.525 2.248 -1.960 1.00 95.62 189 ILE A C 1
ATOM 1446 O O . ILE A 1 189 ? -16.077 1.628 -2.864 1.00 95.62 189 ILE A O 1
ATOM 1450 N N . CYS A 1 190 ? -14.661 1.654 -1.127 1.00 88.50 190 CYS A N 1
ATOM 1451 C CA . CYS A 1 190 ? -14.186 0.282 -1.308 1.00 88.50 190 CYS A CA 1
ATOM 1452 C C . CYS A 1 190 ? -14.975 -0.706 -0.444 1.00 88.50 190 CYS A C 1
ATOM 1454 O O . CYS A 1 190 ? -14.883 -0.702 0.791 1.00 88.50 190 CYS A O 1
ATOM 1456 N N . ARG A 1 191 ? -15.687 -1.627 -1.098 1.00 79.25 191 ARG A N 1
ATOM 1457 C CA . ARG A 1 191 ? -16.500 -2.642 -0.407 1.00 79.25 19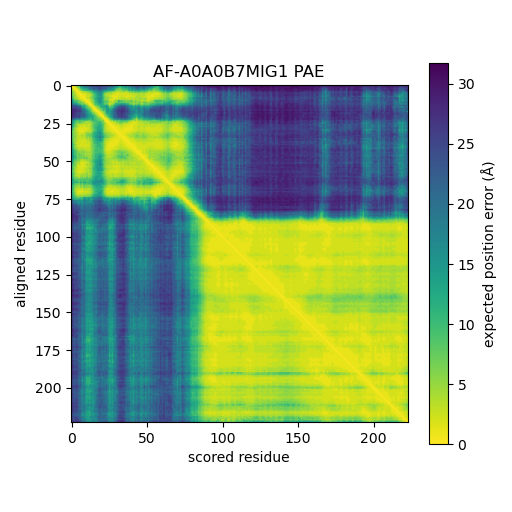1 ARG A CA 1
ATOM 1458 C C . ARG A 1 191 ? -15.649 -3.714 0.268 1.00 79.25 191 ARG A C 1
ATOM 1460 O O . ARG A 1 191 ? -15.818 -3.940 1.463 1.00 79.25 191 ARG A O 1
ATOM 1467 N N . ASP A 1 192 ? -14.689 -4.273 -0.471 1.00 75.88 192 ASP A N 1
ATOM 1468 C CA . ASP A 1 192 ? -13.968 -5.490 -0.060 1.00 75.88 192 ASP A CA 1
ATOM 1469 C C . ASP A 1 192 ? -12.442 -5.341 0.000 1.00 75.88 192 ASP A C 1
ATOM 1471 O O . ASP A 1 192 ? -11.763 -6.274 0.418 1.00 75.88 192 ASP A O 1
ATOM 1475 N N . ALA A 1 193 ? -11.886 -4.193 -0.404 1.00 79.12 193 ALA A N 1
ATOM 1476 C CA . ALA A 1 193 ? -10.439 -3.985 -0.446 1.00 79.12 193 ALA A CA 1
ATOM 1477 C C . ALA A 1 193 ? -9.760 -4.253 0.907 1.00 79.12 193 ALA A C 1
ATOM 1479 O O . ALA A 1 193 ? -10.252 -3.814 1.951 1.00 79.12 193 ALA A O 1
ATOM 1480 N N . VAL A 1 194 ? -8.604 -4.912 0.883 1.00 81.12 194 VAL A N 1
ATOM 1481 C CA . VAL A 1 194 ? -7.649 -4.869 1.991 1.00 81.12 194 VAL A CA 1
ATOM 1482 C C . VAL A 1 194 ? -6.899 -3.543 1.916 1.00 81.12 194 VAL A C 1
ATOM 1484 O O . VAL A 1 194 ? -6.359 -3.180 0.871 1.00 81.12 194 VAL A O 1
ATOM 1487 N N . PHE A 1 195 ? -6.862 -2.815 3.026 1.00 82.62 195 PHE A N 1
ATOM 1488 C CA . PHE A 1 195 ? -6.106 -1.581 3.175 1.00 82.62 195 PHE A CA 1
ATOM 1489 C C . PHE A 1 195 ? -4.793 -1.873 3.885 1.00 82.62 195 PHE A C 1
ATOM 1491 O O . PHE A 1 195 ? -4.787 -2.319 5.028 1.00 82.62 195 PHE A O 1
ATOM 1498 N N . ALA A 1 196 ? -3.682 -1.587 3.224 1.00 84.00 196 ALA A N 1
ATOM 1499 C CA . ALA A 1 196 ? -2.352 -1.661 3.794 1.00 84.00 196 ALA A CA 1
ATOM 1500 C C . ALA A 1 196 ? -1.768 -0.256 3.933 1.00 84.00 196 ALA A C 1
ATOM 1502 O O . ALA A 1 196 ? -1.841 0.537 2.999 1.00 84.00 196 ALA A O 1
ATOM 1503 N N . THR A 1 197 ? -1.155 0.062 5.069 1.00 87.50 197 THR A N 1
ATOM 1504 C CA . THR A 1 197 ? -0.368 1.296 5.230 1.00 87.50 197 THR A CA 1
ATOM 1505 C C . THR A 1 197 ? 1.119 0.985 5.325 1.00 87.50 197 THR A C 1
ATOM 1507 O O . THR A 1 197 ? 1.519 0.070 6.048 1.00 87.50 197 THR A O 1
ATOM 1510 N N . ASN A 1 198 ? 1.928 1.781 4.620 1.00 85.88 198 ASN A N 1
ATOM 1511 C CA . ASN A 1 198 ? 3.387 1.794 4.717 1.00 85.88 198 ASN A CA 1
ATOM 1512 C C . ASN A 1 198 ? 3.913 2.784 5.774 1.00 85.88 198 ASN A C 1
ATOM 1514 O O . ASN A 1 198 ? 5.068 3.211 5.726 1.00 85.88 198 ASN A O 1
ATOM 1518 N N . THR A 1 199 ? 3.070 3.210 6.721 1.00 81.56 199 THR A N 1
ATOM 1519 C CA . THR A 1 199 ? 3.510 4.080 7.819 1.00 81.56 199 THR A CA 1
ATOM 1520 C C . THR A 1 199 ? 4.674 3.459 8.595 1.00 81.56 199 THR A C 1
ATOM 1522 O O . THR A 1 199 ? 4.720 2.253 8.830 1.00 81.56 199 THR A O 1
ATOM 1525 N N . SER A 1 200 ? 5.624 4.304 8.991 1.00 77.3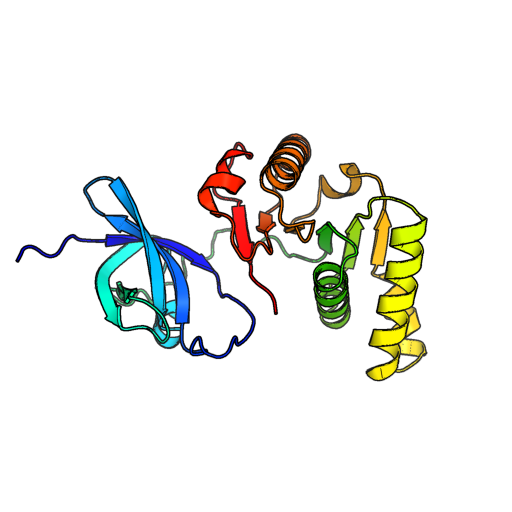1 200 SER A N 1
ATOM 1526 C CA . SER A 1 200 ? 6.817 3.912 9.750 1.00 77.31 200 SER A CA 1
ATOM 1527 C C . SER A 1 200 ? 6.713 4.239 11.236 1.00 77.31 200 SER A C 1
ATOM 1529 O O . SER A 1 200 ? 7.462 3.689 12.040 1.00 77.31 200 SER A O 1
ATOM 1531 N N . SER A 1 201 ? 5.837 5.176 11.602 1.00 76.81 201 SER A N 1
ATOM 1532 C CA . SER A 1 201 ? 5.795 5.749 12.952 1.00 76.81 201 SER A CA 1
ATOM 1533 C C . SER A 1 201 ? 4.396 5.902 13.544 1.00 76.81 201 SER A C 1
ATOM 1535 O O . SER A 1 201 ? 4.275 6.142 14.746 1.00 76.81 201 SER A O 1
ATOM 1537 N N . LEU A 1 202 ? 3.336 5.767 12.742 1.00 73.69 202 LEU A N 1
ATOM 1538 C CA . LEU A 1 202 ? 1.968 5.928 13.224 1.00 73.69 202 LEU A CA 1
ATOM 1539 C C . LEU A 1 202 ? 1.382 4.595 13.699 1.00 73.69 202 LEU A C 1
ATOM 1541 O O . LEU A 1 202 ? 1.659 3.528 13.154 1.00 73.69 202 LEU A O 1
ATOM 1545 N N . SER A 1 203 ? 0.526 4.676 14.718 1.00 80.38 203 SER A N 1
ATOM 1546 C CA . SER A 1 203 ? -0.236 3.533 15.229 1.00 80.38 203 SER A CA 1
ATOM 1547 C C . SER A 1 203 ? -1.166 2.980 14.145 1.00 80.38 203 SER A C 1
ATOM 1549 O O . SER A 1 203 ? -2.037 3.690 13.637 1.00 80.38 203 SER A O 1
ATOM 1551 N N . ILE A 1 204 ? -1.007 1.693 13.826 1.00 77.88 204 ILE A N 1
ATOM 1552 C CA . ILE A 1 204 ? -1.876 0.974 12.884 1.00 77.88 204 ILE A CA 1
ATOM 1553 C C . ILE A 1 204 ? -3.322 0.982 13.381 1.00 77.88 204 ILE A C 1
ATOM 1555 O O . ILE A 1 204 ? -4.222 1.280 12.604 1.00 77.88 204 ILE A O 1
ATOM 1559 N N . SER A 1 205 ? -3.547 0.743 14.677 1.00 71.88 205 SER A N 1
ATOM 1560 C CA . SER A 1 205 ? -4.885 0.766 15.280 1.00 71.88 205 SER A CA 1
ATOM 1561 C C . SER A 1 205 ? -5.543 2.146 15.177 1.00 71.88 205 SER A C 1
ATOM 1563 O O . SER A 1 205 ? -6.738 2.255 14.903 1.00 71.88 205 SER A O 1
ATOM 1565 N N . ASP A 1 206 ? -4.761 3.219 15.326 1.00 75.69 206 ASP A N 1
ATOM 1566 C CA . ASP A 1 206 ? -5.270 4.587 15.199 1.00 75.69 206 ASP A CA 1
ATOM 1567 C C . ASP A 1 206 ? -5.687 4.905 13.760 1.00 75.69 206 ASP A C 1
ATOM 1569 O O . ASP A 1 206 ? -6.683 5.598 13.545 1.00 75.69 206 ASP A O 1
ATOM 1573 N N . LEU A 1 207 ? -4.930 4.432 12.767 1.00 78.88 207 LEU A N 1
ATOM 1574 C CA . LEU A 1 207 ? -5.275 4.604 11.355 1.00 78.88 207 LEU A CA 1
ATOM 1575 C C . LEU A 1 207 ? -6.463 3.718 10.960 1.00 78.88 207 LEU A C 1
ATOM 1577 O O . LEU A 1 207 ? -7.383 4.200 10.300 1.00 78.88 207 LEU A O 1
ATOM 1581 N N . ALA A 1 208 ? -6.497 2.470 11.435 1.00 76.94 208 ALA A N 1
ATOM 1582 C CA . ALA A 1 208 ? -7.594 1.533 11.212 1.00 76.94 208 ALA A CA 1
ATOM 1583 C C . ALA A 1 208 ? -8.930 2.068 11.748 1.00 76.94 208 ALA A C 1
ATOM 1585 O O . ALA A 1 208 ? -9.970 1.824 11.147 1.00 76.94 208 ALA A O 1
ATOM 1586 N N . SER A 1 209 ? -8.923 2.871 12.820 1.00 81.88 209 SER A N 1
ATOM 1587 C CA . SER A 1 209 ? -10.145 3.499 13.351 1.00 81.88 209 SER A CA 1
ATOM 1588 C C . SER A 1 209 ? -10.891 4.395 12.346 1.00 81.88 209 SER A C 1
ATOM 1590 O O . SER A 1 209 ? -12.071 4.686 12.542 1.00 81.88 209 SER A O 1
ATOM 1592 N N . ALA A 1 210 ? -10.235 4.810 11.255 1.00 85.69 210 ALA A N 1
ATOM 1593 C CA . ALA A 1 210 ? -10.853 5.582 10.180 1.00 85.69 210 ALA A CA 1
ATOM 1594 C C . ALA A 1 210 ? -11.735 4.741 9.235 1.00 85.69 210 ALA A C 1
ATOM 1596 O O . ALA A 1 210 ? -12.495 5.319 8.455 1.00 85.69 210 ALA A O 1
ATOM 1597 N N . VAL A 1 211 ? -11.658 3.404 9.296 1.00 79.56 211 VAL A N 1
ATOM 1598 C CA . VAL A 1 211 ? -12.467 2.485 8.481 1.00 79.56 211 VAL A CA 1
ATOM 1599 C C . VAL A 1 211 ? -13.473 1.712 9.336 1.00 79.56 211 VAL A C 1
ATOM 1601 O O . VAL A 1 211 ? -13.202 1.339 10.475 1.00 79.56 211 VAL A O 1
ATOM 1604 N N . SER A 1 212 ? -14.659 1.452 8.780 1.00 75.31 212 SER A N 1
ATOM 1605 C CA . SER A 1 212 ? -15.747 0.756 9.485 1.00 75.31 212 SER A CA 1
ATOM 1606 C C . SER A 1 212 ? -15.455 -0.728 9.720 1.00 75.31 212 SER A C 1
ATOM 1608 O O . SER A 1 212 ? -15.766 -1.256 10.784 1.00 75.31 212 SER A O 1
ATOM 1610 N N . ASN A 1 213 ? -14.833 -1.400 8.747 1.00 72.81 213 ASN A N 1
ATOM 1611 C CA . ASN A 1 213 ? -14.398 -2.790 8.864 1.00 72.81 213 ASN A CA 1
ATOM 1612 C C . ASN A 1 213 ? -12.875 -2.854 9.037 1.00 72.81 213 ASN A C 1
ATOM 1614 O O . ASN A 1 213 ? -12.128 -2.982 8.066 1.00 72.81 213 ASN A O 1
ATOM 1618 N N . GLN A 1 214 ? -12.432 -2.772 10.291 1.00 73.44 214 GLN A N 1
ATOM 1619 C CA . GLN A 1 214 ? -11.012 -2.771 10.660 1.00 73.44 214 GLN A CA 1
ATOM 1620 C C . GLN A 1 214 ? -10.316 -4.110 10.383 1.00 73.44 214 GLN A C 1
ATOM 1622 O O . GLN A 1 214 ? -9.102 -4.132 10.217 1.00 73.44 214 GLN A O 1
ATOM 1627 N N . GLY A 1 215 ? -11.067 -5.213 10.250 1.00 62.69 215 GLY A N 1
ATOM 1628 C CA . GLY A 1 215 ? -10.515 -6.532 9.912 1.00 62.69 215 GLY A CA 1
ATOM 1629 C C . GLY A 1 215 ? -9.876 -6.601 8.520 1.00 62.69 215 GLY A C 1
ATOM 1630 O O . GLY A 1 215 ? -9.177 -7.561 8.214 1.00 62.69 215 GLY A O 1
ATOM 1631 N N . ARG A 1 216 ? -10.088 -5.577 7.683 1.00 71.19 216 ARG A N 1
ATOM 1632 C CA . ARG A 1 216 ? -9.448 -5.417 6.370 1.00 71.19 216 ARG A CA 1
ATOM 1633 C C . ARG A 1 216 ? -8.252 -4.459 6.392 1.00 71.19 216 ARG A C 1
ATOM 1635 O O . ARG A 1 216 ? -7.762 -4.112 5.324 1.00 71.19 216 ARG A O 1
ATOM 1642 N N . PHE A 1 217 ? -7.805 -3.990 7.558 1.00 75.38 217 PHE A N 1
ATOM 1643 C CA . PHE A 1 217 ? -6.718 -3.018 7.684 1.00 75.38 217 PHE A CA 1
ATOM 1644 C C . PHE A 1 217 ? -5.445 -3.669 8.228 1.00 75.38 217 PHE A C 1
ATOM 1646 O O . PHE A 1 217 ? -5.462 -4.298 9.284 1.00 75.38 217 PHE A O 1
ATOM 1653 N N . ILE A 1 218 ? -4.325 -3.479 7.535 1.00 73.38 218 ILE A N 1
ATOM 1654 C CA . ILE A 1 218 ? -3.028 -4.056 7.891 1.00 73.38 218 ILE A CA 1
ATOM 1655 C C . ILE A 1 218 ? -1.901 -3.023 7.792 1.00 73.38 218 ILE A C 1
ATOM 1657 O O . ILE A 1 218 ? -1.961 -2.055 7.035 1.00 73.38 218 ILE A O 1
ATOM 1661 N N . GLY A 1 219 ? -0.836 -3.247 8.557 1.00 73.94 219 GLY A N 1
ATOM 1662 C CA . GLY A 1 219 ? 0.450 -2.592 8.332 1.00 73.94 219 GLY A CA 1
ATOM 1663 C C . GLY A 1 219 ? 1.317 -3.448 7.410 1.00 73.94 219 GLY A C 1
ATOM 1664 O O . GLY A 1 219 ? 1.467 -4.650 7.648 1.00 73.94 219 GLY A O 1
ATOM 1665 N N . ILE A 1 220 ? 1.901 -2.835 6.381 1.00 69.06 220 ILE A N 1
ATOM 1666 C CA . ILE A 1 220 ? 2.947 -3.449 5.555 1.00 69.06 220 ILE A CA 1
ATOM 1667 C C . ILE A 1 220 ? 4.067 -2.432 5.409 1.00 69.06 220 ILE A C 1
ATOM 1669 O O . ILE A 1 220 ? 3.901 -1.426 4.731 1.00 69.06 220 ILE A O 1
ATOM 1673 N N . HIS A 1 221 ? 5.202 -2.704 6.042 1.00 70.25 221 HIS A N 1
ATOM 1674 C CA . HIS A 1 221 ? 6.319 -1.771 6.086 1.00 70.25 221 HIS A CA 1
ATOM 1675 C C . HIS A 1 221 ? 7.433 -2.207 5.130 1.00 70.25 221 HIS A C 1
ATOM 1677 O O . HIS A 1 221 ? 8.028 -3.268 5.311 1.00 70.25 221 HIS A O 1
ATOM 1683 N N . PHE A 1 222 ? 7.666 -1.392 4.104 1.00 60.69 222 PHE A N 1
ATOM 1684 C CA . PHE A 1 222 ? 8.707 -1.531 3.087 1.00 60.69 222 PHE A CA 1
ATOM 1685 C C . PHE A 1 222 ? 9.902 -0.617 3.419 1.00 60.69 222 PHE A C 1
ATOM 1687 O O . PHE A 1 222 ? 9.727 0.422 4.063 1.00 60.69 222 PHE A O 1
ATOM 1694 N N . PHE A 1 223 ? 11.099 -0.963 2.926 1.00 54.44 223 PHE A N 1
ATOM 1695 C CA . PHE A 1 223 ? 12.357 -0.227 3.152 1.00 54.44 223 PHE A CA 1
ATOM 1696 C C . PHE A 1 223 ? 13.069 0.152 1.858 1.00 54.44 223 PHE A C 1
A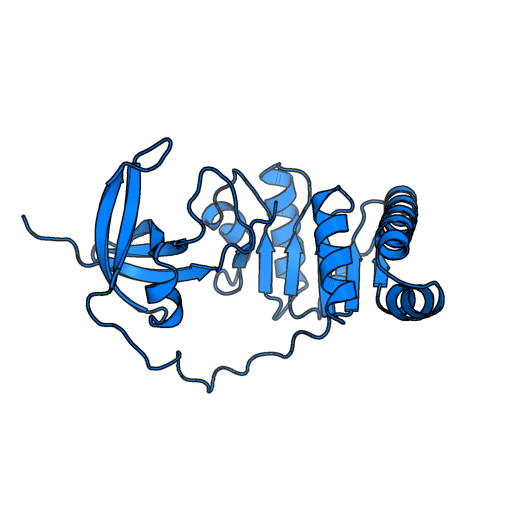TOM 1698 O O . PHE A 1 223 ? 12.926 -0.602 0.869 1.00 54.44 223 PHE A O 1
#

Organism: NCBI:txid499207

Nearest PDB structures (foldseek):
  7o1k-assembly1_A  TM=9.155E-01  e=1.621E-13  Mycobacterium tuberculosis H37Rv
  7o1k-assembly1_B  TM=8.958E-01  e=1.185E-13  Mycobacterium tuberculosis H37Rv
  7o4r-assembly1_B  TM=9.155E-01  e=2.850E-13  Mycobacterium tuberculosis H37Rv
  6z5f-assembly1_AAA  TM=8.734E-01  e=1.389E-11  Rattus norvegicus
  3k6j-assembly1_A  TM=8.928E-01  e=5.872E-11  Caenorhabditis elegans

pLDDT: mean 77.46, std 18.82, range [27.0, 98.56]

Mean predicted aligned error: 12.99 Å

Solvent-accessible surface area (backbone atoms only — not comparable to full-atom values): 12466 Å² total; per-residue (Å²): 131,86,76,67,54,26,29,30,73,42,71,37,78,53,66,58,81,42,87,85,54,68,82,55,48,26,47,29,36,31,31,32,93,85,74,53,73,46,72,26,37,27,46,42,92,49,55,84,28,50,35,77,63,40,45,24,41,70,44,81,42,84,48,96,87,50,75,39,35,38,45,45,66,74,61,80,37,74,62,68,65,70,80,82,60,80,77,75,81,72,59,42,38,31,32,34,26,58,44,75,64,26,43,51,53,50,44,53,40,40,76,74,69,29,31,35,40,41,35,29,96,41,71,70,52,40,54,51,35,51,56,51,41,52,60,56,47,58,75,78,50,54,70,71,59,45,63,58,48,58,73,37,54,45,79,40,69,58,72,73,80,48,26,84,33,55,32,35,41,40,36,59,74,100,41,71,68,61,50,29,53,49,39,34,53,47,50,73,56,27,84,74,35,32,40,31,35,44,63,90,81,66,60,60,70,69,45,30,68,37,30,90,66,45,93,39,50,46,68,43,46,72,130

Sequence (223 aa):
MTYLSWKLISYSYVGVPLKPFNTEYVLGIAENDQGQSIVVQIRKDHADKISVGASGSVQQVNGPKDKINLFTPSEMDTSLPDSNVPIKEIEVVGIIGTGTMGLGIAQVALQLGFKVVLLGINDEALTTACRTIEKRLLKVMTNDELDEIVTKIKLTENINDMADLPLIIECVTEDKSIKQQLFKQLGSICRDAVFATNTSSLSISDLASAVSNQGRFIGIHFF

Foldseek 3Di:
DDFFKKFWQDWDQQPDDDPPDDNQWTWTWIATPVRDIDIEIEGPVLVQQDDRGFIFGWDFDQDPPGTGTYTDGPDRHNPDPPPPPPPPDQQEEEEEDLDPVSLVVLLVCLVVNHQYEYADQDPVSQVVSLVVSLVVVVVPDDPVSSVVSSVSYHYDNDPLVLAAHQEYEYDDDQDLVVLLVSQLVNLVRHDHHQYEYQHDDDDQVSSLVSHPPSVSGYYHHDD

InterPro domains:
  IPR006176 3-hydroxyacyl-CoA dehydrogenase, NAD binding [PF02737] (93-223)
  IPR036291 NAD(P)-binding domain superfamily [SSF51735] (91-223)